Protein AF-A0A285U2U4-F1 (afdb_monomer_lite)

Radius of gyration: 25.29 Å; chains: 1; bounding box: 71×48×65 Å

Foldseek 3Di:
DCFLLLLLLLLVVVLVCVVVVVDPQQDKDFAAPVLDDDDWFDCNVPDHGDIDGNVVLLLRCQAGVHSSSSSRSCVVCDVVNSLVSLVVLVFPCSPDPNVNDHDFVSSQSSQVVLVVPLVPDPSSVVLQVSLQNHPPCLALCLLVVPWGWRKGWGDDQVFQKIKMKTFTDDVFTWIGIFIAGDDHPVVNSVVRSNVSNVCVVVVPPLFKKKFFQAWWFKAQDPPDPDGPDIDGGRDIFTFPADDDFWTWTDDPPGTIITGPVGIDIDSDDDPDDPPPDDDDDDDDDDDDDDDDDDDDDPDDDQPDDPDPRGGGDDIDGD

pLDDT: mean 80.05, std 23.13, range [22.52, 98.88]

InterPro domains:
  IPR000871 Beta-lactamase, class-A [PTHR35333] (2-206)
  IPR012338 Beta-lactamase/transpeptidase-like [G3DSA:3.40.710.10] (1-209)
  IPR012338 Beta-lactamase/transpeptidase-like [SSF56601] (2-199)
  IPR045155 Beta-lactamase class A, catalytic domain [PF13354] (2-200)

Secondary structure (DSSP, 8-state):
--GGGGHHHHHHHHHHHHHTTSS-TT-EEE--GGG---SS-SGGGSPTT-EEEHHHHHHHHHHS--HHHHHHHHHHH-HHHHHHHHHHHT-TT-SSSTTT---HHHHHHHHHHHHHHHTT-HHHHHHHHHHHS-S--TTHHHHSTTSEEEEEEEEEGGGTEEEEEEEEESSS-EEEEEEEESS-HHHHHHHHHHHHHHHHHHHT----EEEESS-EEEBSSTT-SS-SEEEPTT-EEEEEEE-SSEEEEEETTEEEEEEGGGEEEE-----------PPSS----------------S----S-EEETTEE----EE-

Structure (mmCIF, N/CA/C/O backbone):
data_AF-A0A285U2U4-F1
#
_entry.id   AF-A0A285U2U4-F1
#
loop_
_atom_site.group_PDB
_atom_site.id
_atom_site.type_symbol
_atom_site.label_atom_id
_atom_site.label_alt_id
_atom_site.label_comp_id
_atom_site.label_asym_id
_atom_site.label_entity_id
_atom_site.label_seq_id
_atom_site.pdbx_PDB_ins_code
_atom_site.Cartn_x
_atom_site.Cartn_y
_atom_site.Cartn_z
_atom_site.occupancy
_atom_site.B_iso_or_equiv
_atom_site.auth_seq_id
_atom_site.auth_comp_id
_atom_site.auth_asym_id
_atom_site.auth_atom_id
_atom_site.pdbx_PDB_model_num
ATOM 1 N N . MET A 1 1 ? 5.772 14.494 6.298 1.00 85.69 1 MET A N 1
ATOM 2 C CA . MET A 1 1 ? 4.749 13.918 7.197 1.00 85.69 1 MET A CA 1
ATOM 3 C C . MET A 1 1 ? 4.151 12.719 6.490 1.00 85.69 1 MET A C 1
ATOM 5 O O . MET A 1 1 ? 4.016 12.801 5.286 1.00 85.69 1 MET A O 1
ATOM 9 N N . ALA A 1 2 ? 3.798 11.639 7.178 1.00 88.88 2 ALA A N 1
ATOM 10 C CA . ALA A 1 2 ? 3.267 10.440 6.529 1.00 88.88 2 ALA A CA 1
ATOM 11 C C . ALA A 1 2 ? 1.850 10.626 5.968 1.00 88.88 2 ALA A C 1
ATOM 13 O O . ALA A 1 2 ? 1.477 9.990 4.988 1.00 88.88 2 ALA A O 1
ATOM 14 N N . ALA A 1 3 ? 1.054 11.524 6.559 1.00 93.69 3 ALA A N 1
ATOM 15 C CA . ALA A 1 3 ? -0.372 11.613 6.255 1.00 93.69 3 ALA A CA 1
ATOM 16 C C . ALA A 1 3 ? -1.035 10.222 6.390 1.00 93.69 3 ALA A C 1
ATOM 18 O O . ALA A 1 3 ? -0.663 9.445 7.266 1.00 93.69 3 ALA A O 1
ATOM 19 N N . SER A 1 4 ? -2.011 9.890 5.543 1.00 97.25 4 SER A N 1
ATOM 20 C CA . SER A 1 4 ? -2.717 8.601 5.622 1.00 97.25 4 SER A CA 1
ATOM 21 C C . SER A 1 4 ? -1.948 7.391 5.070 1.00 97.25 4 SER A C 1
ATOM 23 O O . SER A 1 4 ? -2.476 6.284 5.149 1.00 97.25 4 SER A O 1
ATOM 25 N N . THR A 1 5 ? -0.721 7.536 4.552 1.00 97.25 5 THR A N 1
ATOM 26 C CA . THR A 1 5 ? 0.060 6.355 4.124 1.00 97.25 5 THR A CA 1
ATOM 27 C C . THR A 1 5 ? 0.484 5.490 5.317 1.00 97.25 5 THR A C 1
ATOM 29 O O . THR A 1 5 ? 0.607 4.275 5.190 1.00 97.25 5 THR A O 1
ATOM 32 N N . ILE A 1 6 ? 0.588 6.089 6.510 1.00 96.19 6 ILE A N 1
ATOM 33 C CA . ILE A 1 6 ? 0.907 5.414 7.779 1.00 96.19 6 ILE A CA 1
ATOM 34 C C . ILE A 1 6 ? -0.136 4.356 8.174 1.00 96.19 6 ILE A C 1
ATOM 36 O O . ILE A 1 6 ? 0.141 3.466 8.969 1.00 96.19 6 ILE A O 1
ATOM 40 N N . LYS A 1 7 ? -1.337 4.400 7.588 1.00 98.25 7 LYS A N 1
ATOM 41 C CA . LYS A 1 7 ? -2.390 3.414 7.853 1.00 98.25 7 LYS A CA 1
ATOM 42 C C . LYS A 1 7 ? -2.009 2.014 7.391 1.00 98.25 7 LYS A C 1
ATOM 44 O O . LYS A 1 7 ? -2.433 1.055 8.028 1.00 98.25 7 LYS A O 1
ATOM 49 N N . LEU A 1 8 ? -1.186 1.893 6.342 1.00 98.12 8 LEU A N 1
ATOM 50 C CA . LEU A 1 8 ? -0.762 0.588 5.845 1.00 98.12 8 LEU A CA 1
ATOM 51 C C . LEU A 1 8 ? -0.041 -0.234 6.926 1.00 98.12 8 LEU A C 1
ATOM 53 O O . LEU A 1 8 ? -0.547 -1.301 7.267 1.00 98.12 8 LEU A O 1
ATOM 57 N N . PRO A 1 9 ? 1.087 0.217 7.508 1.00 97.19 9 PRO A N 1
ATOM 58 C CA . PRO A 1 9 ? 1.796 -0.598 8.489 1.00 97.19 9 PRO A CA 1
ATOM 59 C C . PRO A 1 9 ? 0.972 -0.874 9.756 1.00 97.19 9 PRO A C 1
ATOM 61 O O . PRO A 1 9 ? 1.208 -1.888 10.405 1.00 97.19 9 PRO A O 1
ATOM 64 N N . LEU A 1 10 ? -0.013 -0.032 10.111 1.00 98.56 10 LEU A N 1
ATOM 65 C CA . LEU A 1 10 ? -0.940 -0.367 11.200 1.00 98.56 10 LEU A CA 1
ATOM 66 C C . LEU A 1 10 ? -1.808 -1.573 10.825 1.00 98.56 10 LEU A C 1
ATOM 68 O O . LEU A 1 10 ? -1.918 -2.513 11.604 1.00 98.56 10 LEU A O 1
ATOM 72 N N . VAL A 1 11 ? -2.420 -1.549 9.642 1.00 98.62 11 VAL A N 1
ATOM 73 C CA . VAL A 1 11 ? -3.289 -2.635 9.177 1.00 98.62 11 VAL A CA 1
ATOM 74 C C . VAL A 1 11 ? -2.490 -3.925 8.956 1.00 98.62 11 VAL A C 1
ATOM 76 O O . VAL A 1 11 ? -2.961 -4.991 9.340 1.00 98.62 11 VAL A O 1
ATOM 79 N N . MET A 1 12 ? -1.258 -3.837 8.440 1.00 98.50 12 MET A N 1
ATOM 80 C CA . MET A 1 12 ? -0.347 -4.987 8.367 1.00 98.50 12 MET A CA 1
ATOM 81 C C . MET A 1 12 ? -0.094 -5.594 9.751 1.00 98.50 12 MET A C 1
ATOM 83 O O . MET A 1 12 ? -0.137 -6.811 9.904 1.00 98.50 12 MET A O 1
ATOM 87 N N . TYR A 1 13 ? 0.118 -4.755 10.772 1.00 98.62 13 TYR A N 1
ATOM 88 C CA . TYR A 1 13 ? 0.314 -5.239 12.135 1.00 98.62 13 TYR A CA 1
ATOM 89 C C . TYR A 1 13 ? -0.933 -5.937 12.690 1.00 98.62 13 TYR A C 1
ATOM 91 O O . TYR A 1 13 ? -0.820 -6.996 13.302 1.00 98.62 13 TYR A O 1
ATOM 99 N N . VAL A 1 14 ? -2.121 -5.371 12.457 1.00 98.81 14 VAL A N 1
ATOM 100 C CA . VAL A 1 14 ? -3.392 -5.988 12.867 1.00 98.81 14 VAL A CA 1
ATOM 101 C C . VAL A 1 14 ? -3.555 -7.364 12.218 1.00 98.81 14 VAL A C 1
ATOM 103 O O . VAL A 1 14 ? -3.861 -8.322 12.920 1.00 98.81 14 VAL A O 1
ATOM 106 N N . ILE A 1 15 ? -3.296 -7.484 10.913 1.00 98.25 15 ILE A N 1
ATOM 107 C CA . ILE A 1 15 ? -3.386 -8.762 10.191 1.00 98.25 15 ILE A CA 1
ATOM 108 C C . ILE A 1 15 ? -2.370 -9.778 10.711 1.00 98.25 15 ILE A C 1
ATOM 110 O O . ILE A 1 15 ? -2.728 -10.930 10.934 1.00 98.25 15 ILE A O 1
ATOM 114 N N . GLU A 1 16 ? -1.135 -9.360 10.992 1.00 98.00 16 GLU A N 1
ATOM 115 C CA . GLU A 1 16 ? -0.136 -10.256 11.577 1.00 98.00 16 GLU A CA 1
ATOM 116 C C . GLU A 1 16 ? -0.585 -10.787 12.951 1.00 98.00 16 GLU A C 1
ATOM 118 O O . GLU A 1 16 ? -0.380 -11.957 13.272 1.00 98.00 16 GLU A O 1
ATOM 123 N N . LEU A 1 17 ? -1.247 -9.959 13.767 1.00 98.44 17 LEU A N 1
ATOM 124 C CA . LEU A 1 17 ? -1.828 -10.410 15.033 1.00 98.44 17 LEU A CA 1
ATOM 125 C C . LEU A 1 17 ? -3.011 -11.370 14.833 1.00 98.44 17 LEU A C 1
ATOM 127 O O . LEU A 1 17 ? -3.159 -12.299 15.630 1.00 98.44 17 LEU A O 1
ATOM 131 N N . VAL A 1 18 ? -3.828 -11.172 13.795 1.00 98.50 18 VAL A N 1
ATOM 132 C CA . VAL A 1 18 ? -4.918 -12.092 13.425 1.00 98.50 18 VAL A CA 1
ATOM 133 C C . VAL A 1 18 ? -4.359 -13.450 13.003 1.00 98.50 18 VAL A C 1
ATOM 135 O O . VAL A 1 18 ? -4.768 -14.474 13.547 1.00 98.50 18 VAL A O 1
ATOM 138 N N . ASP A 1 19 ? -3.366 -13.477 12.114 1.00 94.88 19 ASP A N 1
ATOM 139 C CA . ASP A 1 19 ? -2.734 -14.720 11.653 1.00 94.88 19 ASP A CA 1
ATOM 140 C C . ASP A 1 19 ? -2.036 -15.469 12.797 1.00 94.88 19 ASP A C 1
ATOM 142 O O . ASP A 1 19 ? -2.044 -16.699 12.858 1.00 94.88 19 ASP A O 1
ATOM 146 N N . GLN A 1 20 ? -1.488 -14.730 13.767 1.00 97.44 20 GLN A N 1
ATOM 147 C CA . GLN A 1 20 ? -0.928 -15.278 15.006 1.00 97.44 20 GLN A CA 1
ATOM 148 C C . GLN A 1 20 ? -1.994 -15.715 16.026 1.00 97.44 20 GLN A C 1
ATOM 150 O O . GLN A 1 20 ? -1.632 -16.134 17.128 1.00 97.44 20 GLN A O 1
ATOM 155 N N . LYS A 1 21 ? -3.290 -15.605 15.701 1.00 97.69 21 LYS A N 1
ATOM 156 C CA . LYS A 1 21 ? -4.430 -15.892 16.590 1.00 97.69 21 LYS A CA 1
ATOM 157 C C . LYS A 1 21 ? -4.425 -15.071 17.887 1.00 97.69 21 LYS A C 1
ATOM 159 O O . LYS A 1 21 ? -4.982 -15.489 18.899 1.00 97.69 21 LYS A O 1
ATOM 164 N N . LYS A 1 22 ? -3.778 -13.901 17.874 1.00 97.81 22 LYS A N 1
ATOM 165 C CA . LYS A 1 22 ? -3.754 -12.935 18.988 1.00 97.81 22 LYS A CA 1
ATOM 166 C C . LYS A 1 22 ? -4.902 -11.932 18.914 1.00 97.81 22 LYS A C 1
ATOM 168 O O . LYS A 1 22 ? -5.183 -11.271 19.910 1.00 97.81 22 LYS A O 1
ATOM 173 N N . LEU A 1 23 ? -5.534 -11.808 17.749 1.00 97.88 23 LEU A N 1
ATOM 174 C CA . LEU A 1 23 ? -6.764 -11.058 17.522 1.00 97.88 23 LEU A CA 1
ATOM 175 C C . LEU A 1 23 ? -7.738 -11.921 16.723 1.00 97.88 23 LEU A C 1
ATOM 177 O O . LEU A 1 23 ? -7.317 -12.683 15.857 1.00 97.88 23 LEU A O 1
ATOM 181 N N . ASP A 1 24 ? -9.030 -11.770 16.997 1.00 98.38 24 ASP A N 1
ATOM 182 C CA . ASP A 1 24 ? -10.084 -12.301 16.135 1.00 98.38 24 ASP A CA 1
ATOM 183 C C . ASP A 1 24 ? -10.504 -11.202 15.155 1.00 98.38 24 ASP A C 1
ATOM 185 O O . ASP A 1 24 ? -10.871 -10.101 15.562 1.00 98.38 24 ASP A O 1
ATOM 189 N N . ILE A 1 25 ? -10.446 -11.488 13.856 1.00 98.38 25 ILE A N 1
ATOM 190 C CA . ILE A 1 25 ? -10.810 -10.529 12.809 1.00 98.38 25 ILE A CA 1
ATOM 191 C C . ILE A 1 25 ? -12.295 -10.121 12.871 1.00 98.38 25 ILE A C 1
ATOM 193 O O . ILE A 1 25 ? -12.659 -9.028 12.430 1.00 98.38 25 ILE A O 1
ATOM 197 N N . ASN A 1 26 ? -13.135 -10.967 13.476 1.00 98.50 26 ASN A N 1
ATOM 198 C CA . ASN A 1 26 ? -14.558 -10.720 13.694 1.00 98.50 26 ASN A CA 1
ATOM 199 C C . ASN A 1 26 ? -14.847 -10.037 15.039 1.00 98.50 26 ASN A C 1
ATOM 201 O O . ASN A 1 26 ? -16.002 -9.711 15.318 1.00 98.50 26 ASN A O 1
ATOM 205 N N . GLU A 1 27 ? -13.828 -9.793 15.874 1.00 98.25 27 GLU A N 1
ATOM 206 C CA . GLU A 1 27 ? -13.998 -9.046 17.119 1.00 98.25 27 GLU A CA 1
ATOM 207 C C . GLU A 1 27 ? -14.575 -7.657 16.816 1.00 98.25 27 GLU A C 1
ATOM 209 O O . GLU A 1 27 ? -14.083 -6.936 15.945 1.00 98.25 27 GLU A O 1
ATOM 214 N N . THR A 1 28 ? -15.618 -7.263 17.546 1.00 98.56 28 THR A N 1
ATOM 215 C CA . THR A 1 28 ? -16.268 -5.963 17.366 1.00 98.56 28 THR A CA 1
ATOM 216 C C . THR A 1 28 ? -15.699 -4.901 18.298 1.00 98.56 28 THR A C 1
ATOM 218 O O . THR A 1 28 ? -15.647 -5.100 19.511 1.00 98.56 28 THR A O 1
ATOM 221 N N . LEU A 1 29 ? -15.383 -3.727 17.753 1.00 98.69 29 LEU A N 1
ATOM 222 C CA . LEU A 1 29 ? -15.008 -2.528 18.498 1.00 98.69 29 LEU A CA 1
ATOM 223 C C . LEU A 1 29 ? -16.104 -1.464 18.375 1.00 98.69 29 LEU A C 1
ATOM 225 O O . LEU A 1 29 ? -16.636 -1.217 17.293 1.00 98.69 29 LEU A O 1
ATOM 229 N N . THR A 1 30 ? -16.409 -0.785 19.479 1.00 98.69 30 THR A N 1
ATOM 230 C CA . THR A 1 30 ? -17.438 0.262 19.517 1.00 98.69 30 THR A CA 1
ATOM 231 C C . THR A 1 30 ? -16.844 1.647 19.283 1.00 98.69 30 THR A C 1
ATOM 233 O O . THR A 1 30 ? -15.903 2.068 19.963 1.00 98.69 30 THR A O 1
ATOM 236 N N . TYR A 1 31 ? -17.428 2.396 18.349 1.00 98.56 31 TYR A N 1
ATOM 237 C CA . TYR A 1 31 ? -17.080 3.788 18.100 1.00 98.56 31 TYR A CA 1
ATOM 238 C C . TYR A 1 31 ? -17.527 4.682 19.270 1.00 98.56 31 TYR A C 1
ATOM 240 O O . TYR A 1 31 ? -18.716 4.862 19.520 1.00 98.56 31 TYR A O 1
ATOM 248 N N . ASN A 1 32 ? -16.565 5.272 19.983 1.00 98.44 32 ASN A N 1
ATOM 249 C CA . ASN A 1 32 ? -16.780 6.171 21.115 1.00 98.44 32 ASN A CA 1
ATOM 250 C C . ASN A 1 32 ? -16.392 7.613 20.761 1.00 98.44 32 ASN A C 1
ATOM 252 O O . ASN A 1 32 ? -15.541 7.834 19.902 1.00 98.44 32 ASN A O 1
ATOM 256 N N . LYS A 1 33 ? -16.918 8.601 21.504 1.00 97.69 33 LYS A N 1
ATOM 257 C CA . LYS A 1 33 ? -16.598 10.034 21.302 1.00 97.69 33 LYS A CA 1
ATOM 258 C C . LYS A 1 33 ? -15.090 10.322 21.257 1.00 97.69 33 LYS A C 1
ATOM 260 O O . LYS A 1 33 ? -14.659 11.157 20.474 1.00 97.69 33 LYS A O 1
ATOM 265 N N . ARG A 1 34 ? -14.290 9.612 22.065 1.00 97.81 34 ARG A N 1
ATOM 266 C CA . ARG A 1 34 ? -12.824 9.768 22.119 1.00 97.81 34 ARG A CA 1
ATOM 267 C C . ARG A 1 34 ? -12.104 9.373 20.822 1.00 97.81 34 ARG A C 1
ATOM 269 O O . ARG A 1 34 ? -10.999 9.841 20.600 1.00 97.81 34 ARG A O 1
ATOM 276 N N . HIS A 1 35 ? -12.713 8.524 19.988 1.00 98.31 35 HIS A N 1
ATOM 277 C CA . HIS A 1 35 ? -12.128 8.097 18.713 1.00 98.31 35 HIS A CA 1
ATOM 278 C C . HIS A 1 35 ? -12.384 9.105 17.586 1.00 98.31 35 HIS A C 1
ATOM 280 O O . HIS A 1 35 ? -11.888 8.910 16.479 1.00 98.31 35 HIS A O 1
ATOM 286 N N . TYR A 1 36 ? -13.206 10.137 17.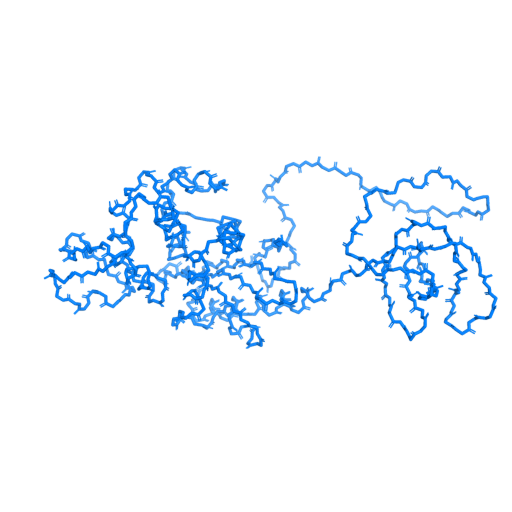815 1.00 98.06 36 TYR A N 1
ATOM 287 C CA . TYR A 1 36 ? -13.571 11.068 16.756 1.00 98.06 36 TYR A CA 1
ATOM 288 C C . TYR A 1 36 ? -12.345 11.825 16.246 1.00 98.06 36 TYR A C 1
ATOM 290 O O . TYR A 1 36 ? -11.680 12.551 16.985 1.00 98.06 36 TYR A O 1
ATOM 298 N N . VAL A 1 37 ? -12.103 11.699 14.944 1.00 96.19 37 VAL A N 1
ATOM 299 C CA . VAL A 1 37 ? -11.101 12.459 14.206 1.00 96.19 37 VAL A CA 1
ATOM 300 C C . VAL A 1 37 ? -11.747 12.964 12.922 1.00 96.19 37 VAL A C 1
ATOM 302 O O . VAL A 1 37 ? -12.379 12.202 12.190 1.00 96.19 37 VAL A O 1
ATOM 305 N N . GLY A 1 38 ? -11.596 14.263 12.652 1.00 94.31 38 GLY A N 1
ATOM 306 C CA . GLY A 1 38 ? -12.078 14.886 11.418 1.00 94.31 38 GLY A CA 1
ATOM 307 C C . GLY A 1 38 ? -11.300 14.438 10.172 1.00 94.31 38 GLY A C 1
ATOM 308 O O . GLY A 1 38 ? -10.433 13.569 10.224 1.00 94.31 38 GLY A O 1
ATOM 309 N N . GLY A 1 39 ? -11.569 15.062 9.025 1.00 94.06 39 GLY A N 1
ATOM 310 C CA . GLY A 1 39 ? -10.922 14.702 7.756 1.00 94.06 39 GLY A CA 1
ATOM 311 C C . GLY A 1 39 ? -11.625 13.546 7.038 1.00 94.06 39 GLY A C 1
ATOM 312 O O . GLY A 1 39 ? -12.855 13.521 6.986 1.00 94.06 39 GLY A O 1
ATOM 313 N N . SER A 1 40 ? -10.867 12.633 6.425 1.00 95.81 40 SER A N 1
ATOM 314 C CA . SER A 1 40 ? -11.397 11.513 5.633 1.00 95.81 40 SER A CA 1
ATOM 315 C C . SER A 1 40 ? -12.023 10.414 6.498 1.00 95.81 40 SER A C 1
ATOM 317 O O . SER A 1 40 ? -11.571 10.143 7.612 1.00 95.81 40 SER A O 1
ATOM 319 N N . GLY A 1 41 ? -13.052 9.762 5.957 1.00 96.81 41 GLY A N 1
ATOM 320 C CA . GLY A 1 41 ? -13.766 8.669 6.610 1.00 96.81 41 GLY A CA 1
ATOM 321 C C . GLY A 1 41 ? -15.279 8.792 6.516 1.00 96.81 41 GLY A C 1
ATOM 322 O O . GLY A 1 41 ? -15.819 9.882 6.323 1.00 96.81 41 GLY A O 1
ATOM 323 N N . VAL A 1 42 ? -15.938 7.651 6.665 1.00 98.06 42 VAL A N 1
ATOM 324 C CA . VAL A 1 42 ? -17.393 7.484 6.647 1.00 98.06 42 VAL A CA 1
ATOM 325 C C . VAL A 1 42 ? -17.952 7.321 8.063 1.00 98.06 42 VAL A C 1
ATOM 327 O O . VAL A 1 42 ? -19.034 7.828 8.335 1.00 98.06 42 VAL A O 1
ATOM 330 N N . ILE A 1 43 ? -17.183 6.747 9.003 1.00 98.56 43 ILE A N 1
ATOM 331 C CA . ILE A 1 43 ? -17.619 6.498 10.393 1.00 98.56 43 ILE A CA 1
ATOM 332 C C . ILE A 1 43 ? -17.936 7.803 11.133 1.00 98.56 43 ILE A C 1
ATOM 334 O O . ILE A 1 43 ? -18.778 7.831 12.023 1.00 98.56 43 ILE A O 1
ATOM 338 N N . LYS A 1 44 ? -17.305 8.922 10.762 1.00 97.81 44 LYS A N 1
ATOM 339 C CA . LYS A 1 44 ? -17.561 10.230 11.394 1.00 97.81 44 LYS A CA 1
ATOM 340 C C . LYS A 1 44 ? -19.014 10.706 11.252 1.00 97.81 44 LYS A C 1
ATOM 342 O O . LYS A 1 44 ? -19.433 11.564 12.022 1.00 97.81 44 LYS A O 1
ATOM 347 N N . ASN A 1 45 ? -19.742 10.169 10.270 1.00 97.31 45 ASN A N 1
ATOM 348 C CA . ASN A 1 45 ? -21.151 10.470 10.017 1.00 97.31 45 ASN A CA 1
ATOM 349 C C . ASN A 1 45 ? -22.093 9.502 10.753 1.00 97.31 45 ASN A C 1
ATOM 351 O O . ASN A 1 45 ? -23.305 9.690 10.734 1.00 97.31 45 ASN A O 1
ATOM 355 N N . GLU A 1 46 ? -21.542 8.470 11.390 1.00 97.75 46 GLU A N 1
ATOM 356 C CA . GLU A 1 46 ? -22.288 7.420 12.069 1.00 97.75 46 GLU A CA 1
ATOM 357 C C . GLU A 1 46 ? -22.506 7.766 13.542 1.00 97.75 46 GLU A C 1
ATOM 359 O O . GLU A 1 46 ? -21.777 8.554 14.158 1.00 97.75 46 GLU A O 1
ATOM 364 N N . LYS A 1 47 ? -23.529 7.154 14.141 1.00 97.88 47 LYS A N 1
ATOM 365 C CA . LYS A 1 47 ? -23.852 7.382 15.548 1.00 97.88 47 LYS A CA 1
ATOM 366 C C . LYS A 1 47 ? -22.734 6.840 16.447 1.00 97.88 47 LYS A C 1
ATOM 368 O O . LYS A 1 47 ? -22.276 5.709 16.308 1.00 97.88 47 LYS A O 1
ATOM 373 N N . VAL A 1 48 ? -22.332 7.630 17.440 1.00 98.00 48 VAL A N 1
ATOM 374 C CA . VAL A 1 48 ? -21.495 7.126 18.538 1.00 98.00 48 VAL A CA 1
ATOM 375 C C . VAL A 1 48 ? -22.219 5.968 19.232 1.00 98.00 48 VAL A C 1
ATOM 377 O O . VAL A 1 48 ? -23.396 6.085 19.574 1.00 98.00 48 VAL A O 1
ATOM 380 N N . GLY A 1 49 ? -21.506 4.871 19.461 1.00 98.19 49 GLY A N 1
ATOM 381 C CA . GLY A 1 49 ? -22.047 3.612 19.966 1.00 98.19 49 GLY A CA 1
ATOM 382 C C . GLY A 1 49 ? -22.229 2.542 18.886 1.00 98.19 49 GLY A C 1
ATOM 383 O O . GLY A 1 49 ? -22.447 1.389 19.241 1.00 98.19 49 GLY A O 1
ATOM 384 N N . THR A 1 50 ? -22.102 2.877 17.595 1.00 98.56 50 THR A N 1
ATOM 385 C CA . THR A 1 50 ? -22.069 1.870 16.523 1.00 98.56 50 THR A CA 1
ATOM 386 C C . THR A 1 50 ? -20.831 0.979 16.664 1.00 98.56 50 THR A C 1
ATOM 388 O O . THR A 1 50 ? -19.729 1.467 16.934 1.00 98.56 50 THR A O 1
ATOM 391 N N . SER A 1 51 ? -21.015 -0.327 16.482 1.00 98.56 51 SER A N 1
ATOM 392 C CA . SER A 1 51 ? -19.951 -1.331 16.554 1.00 98.56 51 SER A CA 1
ATOM 393 C C . SER A 1 51 ? -19.545 -1.810 15.165 1.00 98.56 51 SER A C 1
ATOM 395 O O . SER A 1 51 ? -20.395 -1.993 14.298 1.00 98.56 51 SER A O 1
ATOM 397 N N . TYR A 1 52 ? -18.249 -2.052 14.987 1.00 98.75 52 TYR A N 1
ATOM 398 C CA . TYR A 1 52 ? -17.654 -2.540 13.745 1.00 98.75 52 TYR A CA 1
ATOM 399 C C . TYR A 1 52 ? -16.699 -3.688 14.051 1.00 98.75 52 TYR A C 1
ATOM 401 O O . TYR A 1 52 ? -15.950 -3.618 15.024 1.00 98.75 52 TYR A O 1
ATOM 409 N N . THR A 1 53 ? -16.695 -4.730 13.225 1.00 98.88 53 THR A N 1
ATOM 410 C CA . THR A 1 53 ? -15.664 -5.780 13.282 1.00 98.88 53 THR A CA 1
ATOM 411 C C . THR A 1 53 ? -14.286 -5.212 12.937 1.00 98.88 53 THR A C 1
ATOM 413 O O . THR A 1 53 ? -14.204 -4.241 12.178 1.00 98.88 53 THR A O 1
ATOM 416 N N . ILE A 1 54 ? -13.207 -5.845 13.402 1.00 98.81 54 ILE A N 1
ATOM 417 C CA . ILE A 1 54 ? -11.840 -5.508 12.974 1.00 98.81 54 ILE A CA 1
ATOM 418 C C . ILE A 1 54 ? -11.710 -5.551 11.443 1.00 98.81 54 ILE A C 1
ATOM 420 O O . ILE A 1 54 ? -11.113 -4.637 10.875 1.00 98.81 54 ILE A O 1
ATOM 424 N N . GLU A 1 55 ? -12.315 -6.537 10.773 1.00 98.69 55 GLU A N 1
ATOM 425 C CA . GLU A 1 55 ? -12.346 -6.616 9.306 1.00 98.69 55 GLU A CA 1
ATOM 426 C C . GLU A 1 55 ? -12.904 -5.342 8.650 1.00 98.69 55 GLU A C 1
ATOM 428 O O . GLU A 1 55 ? -12.243 -4.715 7.821 1.00 98.69 55 GLU A O 1
ATOM 433 N N . ASP A 1 56 ? -14.099 -4.917 9.063 1.00 98.75 56 ASP A N 1
ATOM 434 C CA . ASP A 1 56 ? -14.734 -3.704 8.539 1.00 98.75 56 ASP A CA 1
ATOM 435 C C . ASP A 1 56 ? -13.904 -2.436 8.817 1.00 98.75 56 ASP A C 1
ATOM 437 O O . ASP A 1 56 ? -13.772 -1.562 7.956 1.00 98.75 56 ASP A O 1
ATOM 441 N N . LEU A 1 57 ? -13.265 -2.345 9.987 1.00 98.88 57 LEU A N 1
ATOM 442 C CA . LEU A 1 57 ? -12.374 -1.227 10.306 1.00 98.88 57 LEU A CA 1
ATOM 443 C C . LEU A 1 57 ? -11.125 -1.217 9.416 1.00 98.88 57 LEU A C 1
ATOM 445 O O . LEU A 1 57 ? -10.703 -0.147 8.972 1.00 98.88 57 LEU A O 1
ATOM 449 N N . ILE A 1 58 ? -10.546 -2.383 9.115 1.00 98.81 58 ILE A N 1
ATOM 450 C CA . ILE A 1 58 ? -9.446 -2.513 8.151 1.00 98.81 58 ILE A CA 1
ATOM 451 C C . ILE A 1 58 ? -9.901 -2.008 6.780 1.00 98.81 58 ILE A C 1
ATOM 453 O O . ILE A 1 58 ? -9.251 -1.128 6.205 1.00 98.81 58 ILE A O 1
ATOM 457 N N . GLN A 1 59 ? -11.045 -2.498 6.293 1.00 98.75 59 GLN A N 1
ATOM 458 C CA . GLN A 1 59 ? -11.585 -2.110 4.995 1.00 98.75 59 GLN A CA 1
ATOM 459 C C . GLN A 1 59 ? -11.813 -0.597 4.924 1.00 98.75 59 GLN A C 1
ATOM 461 O O . GLN A 1 59 ? -11.323 0.057 4.005 1.00 98.75 59 GLN A O 1
ATOM 466 N N . LYS A 1 60 ? -12.474 0.001 5.922 1.00 98.81 60 LYS A N 1
ATOM 467 C CA . LYS A 1 60 ? -12.735 1.448 5.947 1.00 98.81 60 LYS A CA 1
ATOM 468 C C . LYS A 1 60 ? -11.456 2.282 6.073 1.00 98.81 60 LYS A C 1
ATOM 470 O O . LYS A 1 60 ? -11.341 3.331 5.430 1.00 98.81 60 LYS A O 1
ATOM 475 N N . SER A 1 61 ? -10.479 1.821 6.856 1.00 98.69 61 SER A N 1
ATOM 476 C CA . SER A 1 61 ? -9.170 2.475 7.015 1.00 98.69 61 SER A CA 1
ATOM 477 C C . SER A 1 61 ? -8.396 2.547 5.693 1.00 98.69 61 SER A C 1
ATOM 479 O O . SER A 1 61 ? -7.741 3.556 5.414 1.00 98.69 61 SER A O 1
ATOM 481 N N . ILE A 1 62 ? -8.503 1.514 4.853 1.00 98.62 62 ILE A N 1
ATOM 482 C CA . ILE A 1 62 ? -7.830 1.451 3.552 1.00 98.62 62 ILE A CA 1
ATOM 483 C C . ILE A 1 62 ? -8.652 2.138 2.456 1.00 98.62 62 ILE A C 1
ATOM 485 O O . ILE A 1 62 ? -8.164 3.104 1.866 1.00 98.62 62 ILE A O 1
ATOM 489 N N . VAL A 1 63 ? -9.898 1.707 2.237 1.00 98.69 63 VAL A N 1
ATOM 490 C CA . VAL A 1 63 ? -10.734 2.114 1.094 1.00 98.69 63 VAL A CA 1
ATOM 491 C C . VAL A 1 63 ? -11.150 3.581 1.166 1.00 98.69 63 VAL A C 1
ATOM 493 O O . VAL A 1 63 ? -11.012 4.318 0.192 1.00 98.69 63 VAL A O 1
ATOM 496 N N . TYR A 1 64 ? -11.624 4.023 2.334 1.00 98.44 64 TYR A N 1
ATOM 497 C CA . TYR A 1 64 ? -12.113 5.392 2.551 1.00 98.44 64 TYR A CA 1
ATOM 498 C C . TYR A 1 64 ? -11.098 6.277 3.267 1.00 98.44 64 TYR A C 1
ATOM 500 O O . TYR A 1 64 ? -11.390 7.427 3.604 1.00 98.44 64 TYR A O 1
ATOM 508 N N . SER A 1 65 ? -9.899 5.748 3.535 1.00 97.94 65 SER A N 1
ATOM 509 C CA . SER A 1 65 ? -8.908 6.416 4.368 1.00 97.94 65 SER A CA 1
ATOM 510 C C . SER A 1 65 ? -9.517 6.893 5.694 1.00 97.94 65 SER A C 1
ATOM 512 O O . SER A 1 65 ? -9.227 8.005 6.139 1.00 97.94 65 SER A O 1
ATOM 514 N N . ASP A 1 66 ? -10.369 6.085 6.329 1.00 98.69 66 ASP A N 1
ATOM 515 C CA . ASP A 1 66 ? -11.143 6.499 7.502 1.00 98.69 66 ASP A CA 1
ATOM 516 C C . ASP A 1 66 ? -10.248 6.741 8.726 1.00 98.69 66 ASP A C 1
ATOM 518 O O . ASP A 1 66 ? -9.433 5.895 9.105 1.00 98.69 66 ASP A O 1
ATOM 522 N N . ASN A 1 67 ? -10.302 7.950 9.290 1.00 98.44 67 ASN A N 1
ATOM 523 C CA . ASN A 1 67 ? -9.465 8.336 10.428 1.00 98.44 67 ASN A CA 1
ATOM 524 C C . ASN A 1 67 ? -9.949 7.742 11.754 1.00 98.44 67 ASN A C 1
ATOM 526 O O . ASN A 1 67 ? -9.119 7.417 12.598 1.00 98.44 67 ASN A O 1
ATOM 530 N N . ILE A 1 68 ? -11.255 7.542 11.920 1.00 98.75 68 ILE A N 1
ATOM 531 C CA . ILE A 1 68 ? -11.818 6.932 13.126 1.00 98.75 68 ILE A CA 1
ATOM 532 C C . ILE A 1 68 ? -11.503 5.438 13.137 1.00 98.75 68 ILE A C 1
ATOM 534 O O . ILE A 1 68 ? -11.084 4.916 14.168 1.00 98.75 68 ILE A O 1
ATOM 538 N N . ALA A 1 69 ? -11.595 4.766 11.984 1.00 98.88 69 ALA A N 1
ATOM 539 C CA . ALA A 1 69 ? -11.189 3.367 11.870 1.00 98.88 69 ALA A CA 1
ATOM 540 C C . ALA A 1 69 ? -9.708 3.168 12.234 1.00 98.88 69 ALA A C 1
ATOM 542 O O . ALA A 1 69 ? -9.364 2.264 12.996 1.00 98.88 69 ALA A O 1
ATOM 543 N N . PHE A 1 70 ? -8.837 4.059 11.747 1.00 98.56 70 PHE A N 1
ATOM 544 C CA . PHE A 1 70 ? -7.419 4.065 12.106 1.00 98.56 70 PHE A CA 1
ATOM 545 C C . PHE A 1 70 ? -7.199 4.247 13.615 1.00 98.56 70 PHE A C 1
ATOM 547 O O . PHE A 1 70 ? -6.436 3.487 14.207 1.00 98.56 70 PHE A O 1
ATOM 554 N N . GLU A 1 71 ? -7.871 5.212 14.252 1.00 98.56 71 GLU A N 1
ATOM 555 C CA . GLU A 1 71 ? -7.732 5.431 15.696 1.00 98.56 71 GLU A CA 1
ATOM 556 C C . GLU A 1 71 ? -8.251 4.252 16.524 1.00 98.56 71 GLU A C 1
ATOM 558 O O . GLU A 1 71 ? -7.580 3.846 17.470 1.00 98.56 71 GLU A O 1
ATOM 563 N N . MET A 1 72 ? -9.377 3.645 16.140 1.00 98.81 72 MET A N 1
ATOM 564 C CA . MET A 1 72 ? -9.928 2.464 16.815 1.00 98.81 72 MET A CA 1
ATOM 565 C C . MET A 1 72 ? -8.979 1.263 16.741 1.00 98.81 72 MET A C 1
ATOM 567 O O . MET A 1 72 ? -8.702 0.629 17.759 1.00 98.81 72 MET A O 1
ATOM 571 N N . LEU A 1 73 ? -8.427 0.976 15.556 1.00 98.88 73 LEU A N 1
ATOM 572 C CA . LEU A 1 73 ? -7.446 -0.099 15.378 1.00 98.88 73 LEU A CA 1
ATOM 573 C C . LEU A 1 73 ? -6.152 0.183 16.153 1.00 98.88 73 LEU A C 1
ATOM 575 O O . LEU A 1 73 ? -5.607 -0.713 16.796 1.00 98.88 73 LEU A O 1
ATOM 579 N N . LYS A 1 74 ? -5.671 1.431 16.131 1.00 98.38 74 LYS A N 1
ATOM 580 C CA . LYS A 1 74 ? -4.458 1.847 16.846 1.00 98.38 74 LYS A CA 1
ATOM 581 C C . LYS A 1 74 ? -4.629 1.746 18.361 1.00 98.38 74 LYS A C 1
ATOM 583 O O . LYS A 1 74 ? -3.704 1.300 19.039 1.00 98.38 74 LYS A O 1
ATOM 588 N N . GLU A 1 75 ? -5.787 2.145 18.890 1.00 98.25 75 GLU A N 1
ATOM 589 C CA . GLU A 1 75 ? -6.131 1.969 20.305 1.00 98.25 75 GLU A CA 1
ATOM 590 C C . GLU A 1 75 ? -6.122 0.479 20.670 1.00 98.25 75 GLU A C 1
ATOM 592 O O . GLU A 1 75 ? -5.458 0.097 21.632 1.00 98.25 75 GLU A O 1
ATOM 597 N N . LYS A 1 76 ? -6.763 -0.369 19.851 1.00 98.56 76 LYS A N 1
ATOM 598 C CA . LYS A 1 76 ? -6.853 -1.817 20.079 1.00 98.56 76 LYS A CA 1
ATOM 599 C C . LYS A 1 76 ? -5.491 -2.511 20.153 1.00 98.56 76 LYS A C 1
ATOM 601 O O . LYS A 1 76 ? -5.283 -3.330 21.044 1.00 98.56 76 LYS A O 1
ATOM 606 N N . VAL A 1 77 ? -4.567 -2.215 19.236 1.00 98.12 77 VAL A N 1
ATOM 607 C CA . VAL A 1 77 ? -3.245 -2.881 19.211 1.00 98.12 77 VAL A CA 1
ATOM 608 C C . VAL A 1 77 ? -2.199 -2.199 20.093 1.00 98.12 77 VAL A C 1
ATOM 610 O O . VAL A 1 77 ? -1.147 -2.775 20.373 1.00 98.12 77 VAL A O 1
ATOM 613 N N . GLY A 1 78 ? -2.481 -0.978 20.548 1.00 97.81 78 GLY A N 1
ATOM 614 C CA . GLY A 1 78 ? -1.578 -0.160 21.342 1.00 97.81 78 GLY A CA 1
ATOM 615 C C . GLY A 1 78 ? -0.530 0.563 20.492 1.00 97.81 78 GLY A C 1
ATOM 616 O O . GLY A 1 78 ? 0.234 -0.034 19.730 1.00 97.81 78 GLY A O 1
ATOM 617 N N . GLN A 1 79 ? -0.428 1.878 20.686 1.00 95.44 79 GLN A N 1
ATOM 618 C CA . GLN A 1 79 ? 0.473 2.738 19.917 1.00 95.44 79 GLN A CA 1
ATOM 619 C C . GLN A 1 79 ? 1.943 2.296 19.985 1.00 95.44 79 GLN A C 1
ATOM 621 O O . GLN A 1 79 ? 2.616 2.252 18.959 1.00 95.44 79 GLN A O 1
ATOM 626 N N . ASN A 1 80 ? 2.454 1.958 21.172 1.00 94.88 80 ASN A N 1
ATOM 627 C CA . ASN A 1 80 ? 3.858 1.563 21.330 1.00 94.88 80 ASN A CA 1
ATOM 628 C C . ASN A 1 80 ? 4.170 0.258 20.588 1.00 94.88 80 ASN A C 1
ATOM 630 O O . ASN A 1 80 ? 5.233 0.137 19.982 1.00 94.88 80 ASN A O 1
ATOM 634 N N . ASN A 1 81 ? 3.231 -0.688 20.573 1.00 96.25 81 ASN A N 1
ATOM 635 C CA . ASN A 1 81 ? 3.383 -1.940 19.838 1.00 96.25 81 ASN A CA 1
ATOM 636 C C . ASN A 1 81 ? 3.420 -1.695 18.330 1.00 96.25 81 ASN A C 1
ATOM 638 O O . ASN A 1 81 ? 4.272 -2.246 17.640 1.00 96.25 81 ASN A O 1
ATOM 642 N N . TYR A 1 82 ? 2.558 -0.807 17.837 1.00 95.94 82 TYR A N 1
ATOM 643 C CA . TYR A 1 82 ? 2.568 -0.387 16.442 1.00 95.94 82 TYR A CA 1
ATOM 644 C C . TYR A 1 82 ? 3.871 0.342 16.052 1.00 95.94 82 TYR A C 1
ATOM 646 O O . TYR A 1 82 ? 4.463 0.077 15.006 1.00 95.94 82 TYR A O 1
ATOM 654 N N . VAL A 1 83 ? 4.396 1.214 16.912 1.00 94.12 83 VAL A N 1
ATOM 655 C CA . VAL A 1 83 ? 5.698 1.855 16.672 1.00 94.12 83 VAL A CA 1
ATOM 656 C C . VAL A 1 83 ? 6.834 0.824 16.639 1.00 94.12 83 VAL A C 1
ATOM 658 O O . VAL A 1 83 ? 7.672 0.844 15.734 1.00 94.12 83 VAL A O 1
ATOM 661 N N . ASN A 1 84 ? 6.834 -0.124 17.577 1.00 92.12 84 ASN A N 1
ATOM 662 C CA . ASN A 1 84 ? 7.798 -1.225 17.611 1.00 92.12 84 ASN A CA 1
ATOM 663 C C . ASN A 1 84 ? 7.668 -2.153 16.396 1.00 92.12 84 ASN A C 1
ATOM 665 O O . ASN A 1 84 ? 8.672 -2.679 15.920 1.00 92.12 84 ASN A O 1
ATOM 669 N N . TYR A 1 85 ? 6.455 -2.331 15.871 1.00 93.69 85 TYR A N 1
ATOM 670 C CA . TYR A 1 85 ? 6.200 -3.054 14.631 1.00 93.69 85 TYR A CA 1
ATOM 671 C C . TYR A 1 85 ? 6.924 -2.406 13.449 1.00 93.69 85 TYR A C 1
ATOM 673 O O . TYR A 1 85 ? 7.734 -3.061 12.797 1.00 93.69 85 TYR A O 1
ATOM 681 N N . MET A 1 86 ? 6.728 -1.102 13.233 1.00 91.69 86 MET A N 1
ATOM 682 C CA . MET A 1 86 ? 7.424 -0.372 12.165 1.00 91.69 86 MET A CA 1
ATOM 683 C C . MET A 1 86 ? 8.948 -0.441 12.320 1.00 91.69 86 MET A C 1
ATOM 685 O O . MET A 1 86 ? 9.663 -0.650 11.341 1.00 91.69 86 MET A O 1
ATOM 689 N N . LYS A 1 87 ? 9.452 -0.342 13.558 1.00 89.25 87 LYS A N 1
ATOM 690 C CA . LYS A 1 87 ? 10.881 -0.517 13.855 1.00 89.25 87 LYS A CA 1
ATOM 691 C C . LYS A 1 87 ? 11.382 -1.915 13.480 1.00 89.25 87 LYS A C 1
ATOM 693 O O . LYS A 1 87 ? 12.451 -2.030 12.891 1.00 89.25 87 LYS A O 1
ATOM 698 N N . ARG A 1 88 ? 10.616 -2.970 13.790 1.00 88.12 88 ARG A N 1
ATOM 699 C CA . ARG A 1 88 ? 10.956 -4.364 13.453 1.00 88.12 88 ARG A CA 1
ATOM 700 C C . ARG A 1 88 ? 11.027 -4.593 11.944 1.00 88.12 88 ARG A C 1
ATOM 702 O O . ARG A 1 88 ? 11.885 -5.346 11.503 1.00 88.12 88 ARG A O 1
ATOM 709 N N . LEU A 1 89 ? 10.177 -3.921 11.166 1.00 83.12 89 LEU A N 1
ATOM 710 C CA . LEU A 1 89 ? 10.251 -3.969 9.703 1.00 83.12 89 LEU A CA 1
ATOM 711 C C . LEU A 1 89 ? 11.518 -3.298 9.144 1.00 83.12 89 LEU A C 1
ATOM 713 O O . LEU A 1 89 ? 11.877 -3.557 7.999 1.00 83.12 89 LEU A O 1
ATOM 717 N N . GLY A 1 90 ? 12.202 -2.465 9.936 1.00 83.38 90 GLY A N 1
ATOM 718 C CA . GLY A 1 90 ? 13.400 -1.727 9.530 1.00 83.38 90 GLY A CA 1
ATOM 719 C C . GLY A 1 90 ? 13.126 -0.291 9.077 1.00 83.38 90 GLY A C 1
ATOM 720 O O . GLY A 1 90 ? 13.952 0.285 8.372 1.00 83.38 90 GLY A O 1
ATOM 721 N N . ALA A 1 91 ? 11.979 0.289 9.450 1.00 80.00 91 ALA A N 1
ATOM 722 C CA . ALA A 1 91 ? 11.638 1.658 9.075 1.00 80.00 91 ALA A CA 1
ATOM 723 C C . ALA A 1 91 ? 12.571 2.686 9.729 1.00 80.00 91 ALA A C 1
ATOM 725 O O . ALA A 1 91 ? 12.805 2.660 10.940 1.00 80.00 91 ALA A O 1
ATOM 726 N N . SER A 1 92 ? 13.051 3.640 8.933 1.00 77.94 92 SER A N 1
ATOM 727 C CA . SER A 1 92 ? 13.995 4.671 9.378 1.00 77.94 92 SER A CA 1
ATOM 728 C C . SER A 1 92 ? 13.330 5.693 10.296 1.00 77.94 92 SER A C 1
ATOM 730 O O . SER A 1 92 ? 13.931 6.159 11.262 1.00 77.94 92 SER A O 1
ATOM 732 N N . PHE A 1 93 ? 12.062 6.018 10.037 1.00 75.50 93 PHE A N 1
ATOM 733 C CA . PHE A 1 93 ? 11.298 6.967 10.843 1.00 75.50 93 PHE A CA 1
ATOM 734 C C . PHE A 1 93 ? 10.458 6.285 11.928 1.00 75.50 93 PHE A C 1
ATOM 736 O O . PHE A 1 93 ? 9.354 6.728 12.205 1.00 75.50 93 PHE A O 1
ATOM 743 N N . SER A 1 94 ? 10.957 5.236 12.592 1.00 69.81 94 SER A N 1
ATOM 744 C CA . SER A 1 94 ? 10.211 4.570 13.670 1.00 69.81 94 SER A CA 1
ATOM 745 C C . SER A 1 94 ? 10.308 5.268 15.033 1.00 69.81 94 SER A C 1
ATOM 747 O O . SER A 1 94 ? 9.514 4.965 15.909 1.00 69.81 94 SER A O 1
ATOM 749 N N . THR A 1 95 ? 11.260 6.179 15.261 1.00 66.94 95 THR A N 1
ATOM 750 C CA . THR A 1 95 ? 11.425 6.945 16.521 1.00 66.94 95 THR A CA 1
ATOM 751 C C . THR A 1 95 ? 12.395 8.121 16.320 1.00 66.94 95 THR A C 1
ATOM 753 O O . THR A 1 95 ? 13.416 7.896 15.675 1.00 66.94 95 THR A O 1
ATOM 756 N N . PRO A 1 96 ? 12.200 9.312 16.930 1.00 56.00 96 PRO A N 1
ATOM 757 C CA . PRO A 1 96 ? 10.961 9.876 17.480 1.00 56.00 96 PRO A CA 1
ATOM 758 C C . PRO A 1 96 ? 10.024 10.380 16.356 1.00 56.00 96 PRO A C 1
ATOM 760 O O . PRO A 1 96 ? 10.468 10.632 15.242 1.00 56.00 96 PRO A O 1
ATOM 763 N N . ASN A 1 97 ? 8.727 10.572 16.640 1.00 69.75 97 ASN A N 1
ATOM 764 C CA . ASN A 1 97 ? 7.687 11.004 15.674 1.00 69.75 97 ASN A CA 1
ATOM 765 C C . ASN A 1 97 ? 7.220 9.957 14.640 1.00 69.75 97 ASN A C 1
ATOM 767 O O . ASN A 1 97 ? 6.772 10.320 13.551 1.00 69.75 97 ASN A O 1
ATOM 771 N N . ALA A 1 98 ? 7.233 8.677 15.013 1.00 72.44 98 ALA A N 1
ATOM 772 C CA . ALA A 1 98 ? 6.881 7.544 14.150 1.00 72.44 98 ALA A CA 1
ATOM 773 C C . ALA A 1 98 ? 5.533 7.642 13.427 1.00 72.44 98 ALA A C 1
ATOM 775 O O . ALA A 1 98 ? 5.375 7.193 12.302 1.00 72.44 98 ALA A O 1
ATOM 776 N N . LEU A 1 99 ? 4.548 8.252 14.086 1.00 79.62 99 LEU A N 1
ATOM 777 C CA . LEU A 1 99 ? 3.202 8.405 13.537 1.00 79.62 99 LEU A CA 1
ATOM 778 C C . LEU A 1 99 ? 3.047 9.642 12.649 1.00 79.62 99 LEU A C 1
ATOM 780 O O . LEU A 1 99 ? 2.031 9.805 11.981 1.00 79.62 99 LEU A O 1
ATOM 784 N N . LYS A 1 100 ? 4.025 10.550 12.679 1.00 83.56 100 LYS A N 1
ATOM 785 C CA . LYS A 1 100 ? 3.985 11.815 11.940 1.00 83.56 100 LYS A CA 1
ATOM 786 C C . LYS A 1 100 ? 4.864 11.774 10.704 1.00 83.56 100 LYS A C 1
ATOM 788 O O . LYS A 1 100 ? 4.522 12.430 9.725 1.00 83.56 100 LYS A O 1
ATOM 793 N N . ASN A 1 101 ? 5.976 11.045 10.735 1.00 87.50 101 ASN A N 1
ATOM 794 C CA . ASN A 1 101 ? 6.997 11.062 9.693 1.00 87.50 101 ASN A CA 1
ATOM 795 C C . ASN A 1 101 ? 7.116 9.710 8.989 1.00 87.50 101 ASN A C 1
ATOM 797 O O . ASN A 1 101 ? 6.842 8.666 9.562 1.00 87.50 101 ASN A O 1
ATOM 801 N N . THR A 1 102 ? 7.511 9.759 7.723 1.00 87.88 102 THR A N 1
ATOM 802 C CA . THR A 1 102 ? 7.845 8.598 6.896 1.00 87.88 102 THR A CA 1
ATOM 803 C C . THR A 1 102 ? 8.775 9.067 5.779 1.00 87.88 102 THR A C 1
ATOM 805 O O . THR A 1 102 ? 8.983 10.275 5.612 1.00 87.88 102 THR A O 1
ATOM 808 N N . SER A 1 103 ? 9.295 8.125 5.003 1.00 85.44 103 SER A N 1
ATOM 809 C CA . SER A 1 103 ? 10.067 8.367 3.788 1.00 85.44 103 SER A CA 1
ATOM 810 C C . SER A 1 103 ? 9.553 7.489 2.653 1.00 85.44 103 SER A C 1
ATOM 812 O O . SER A 1 103 ? 8.873 6.495 2.902 1.00 85.44 103 SER A O 1
ATOM 814 N N . ALA A 1 104 ? 9.919 7.811 1.410 1.00 83.50 104 ALA A N 1
ATOM 815 C CA . ALA A 1 104 ? 9.577 6.964 0.269 1.00 83.50 104 ALA A CA 1
ATOM 816 C C . ALA A 1 104 ? 10.134 5.540 0.449 1.00 83.50 104 ALA A C 1
ATOM 818 O O . ALA A 1 104 ? 9.439 4.569 0.166 1.00 83.50 104 ALA A O 1
ATOM 819 N N . ASN A 1 105 ? 11.334 5.415 1.029 1.00 81.94 105 ASN A N 1
ATOM 820 C CA . ASN A 1 105 ? 11.946 4.127 1.356 1.00 81.94 105 ASN A CA 1
ATOM 821 C C . ASN A 1 105 ? 11.134 3.324 2.380 1.00 81.94 105 ASN A C 1
ATOM 823 O O . ASN A 1 105 ? 10.972 2.121 2.197 1.00 81.94 105 ASN A O 1
ATOM 827 N N . ASP A 1 106 ? 10.603 3.962 3.428 1.00 85.06 106 ASP A N 1
ATOM 828 C CA . ASP A 1 106 ? 9.762 3.273 4.417 1.00 85.06 106 ASP A CA 1
ATOM 829 C C . ASP A 1 106 ? 8.443 2.798 3.787 1.00 85.06 106 ASP A C 1
ATOM 831 O O . ASP A 1 106 ? 7.997 1.685 4.051 1.00 85.06 106 ASP A O 1
ATOM 835 N N . LEU A 1 107 ? 7.833 3.603 2.911 1.00 87.50 107 LEU A N 1
ATOM 836 C CA . LEU A 1 107 ? 6.606 3.212 2.209 1.00 87.50 107 LEU A CA 1
ATOM 837 C C . LEU A 1 107 ? 6.848 2.053 1.233 1.00 87.50 107 LEU A C 1
ATOM 839 O O . LEU A 1 107 ? 6.070 1.098 1.217 1.00 87.50 107 LEU A O 1
ATOM 843 N N . VAL A 1 108 ? 7.958 2.090 0.485 1.00 84.94 108 VAL A N 1
ATOM 844 C CA . VAL A 1 108 ? 8.394 0.970 -0.366 1.00 84.94 108 VAL A CA 1
ATOM 845 C C . VAL A 1 108 ? 8.649 -0.282 0.470 1.00 84.94 108 VAL A C 1
ATOM 847 O O . VAL A 1 108 ? 8.230 -1.374 0.089 1.00 84.94 108 VAL A O 1
ATOM 850 N N . LEU A 1 109 ? 9.304 -0.136 1.624 1.00 85.50 109 LEU A N 1
ATOM 851 C CA . LEU A 1 109 ? 9.553 -1.227 2.560 1.00 85.50 109 LEU A CA 1
ATOM 852 C C . LEU A 1 109 ? 8.241 -1.879 3.008 1.00 85.50 109 LEU A C 1
ATOM 854 O O . LEU A 1 109 ? 8.122 -3.096 2.900 1.00 85.50 109 LEU A O 1
ATOM 858 N N . TYR A 1 110 ? 7.260 -1.100 3.471 1.00 92.12 110 TYR A N 1
ATOM 859 C CA . TYR A 1 110 ? 5.975 -1.638 3.925 1.00 92.12 110 TYR A CA 1
ATOM 860 C C . TYR A 1 110 ? 5.226 -2.361 2.807 1.00 92.12 110 TYR A C 1
ATOM 862 O O . TYR A 1 110 ? 4.777 -3.487 3.001 1.00 92.12 110 TYR A O 1
ATOM 870 N N . ALA A 1 111 ? 5.136 -1.754 1.623 1.00 88.12 111 ALA A N 1
ATOM 871 C CA . ALA A 1 111 ? 4.460 -2.360 0.482 1.00 88.12 111 ALA A CA 1
ATOM 872 C C . ALA A 1 111 ? 5.147 -3.652 0.011 1.00 88.12 111 ALA A C 1
ATOM 874 O O . ALA A 1 111 ? 4.469 -4.636 -0.268 1.00 88.12 111 ALA A O 1
ATOM 875 N N . ARG A 1 112 ? 6.485 -3.696 -0.005 1.00 85.38 112 ARG A N 1
ATOM 876 C CA . ARG A 1 112 ? 7.233 -4.914 -0.346 1.00 85.38 112 ARG A CA 1
ATOM 877 C C . ARG A 1 112 ? 7.026 -6.022 0.685 1.00 85.38 112 ARG A C 1
ATOM 879 O O . ARG A 1 112 ? 6.816 -7.168 0.304 1.00 85.38 112 ARG A O 1
ATOM 886 N N . GLN A 1 113 ? 7.068 -5.681 1.973 1.00 87.62 113 GLN A N 1
ATOM 887 C CA . GLN A 1 113 ? 6.802 -6.634 3.054 1.00 87.62 113 GLN A CA 1
ATOM 888 C C . GLN A 1 113 ? 5.376 -7.188 2.957 1.00 87.62 113 GLN A C 1
ATOM 890 O O . GLN A 1 113 ? 5.176 -8.389 3.090 1.00 87.62 113 GLN A O 1
ATOM 895 N N . LEU A 1 114 ? 4.392 -6.336 2.655 1.00 95.00 114 LEU A N 1
ATOM 896 C CA . LEU A 1 114 ? 3.016 -6.766 2.424 1.00 95.00 114 LEU A CA 1
ATOM 897 C C . LEU A 1 114 ? 2.896 -7.705 1.219 1.00 95.00 114 LEU A C 1
ATOM 899 O O . LEU A 1 114 ? 2.241 -8.737 1.329 1.00 95.00 114 LEU A O 1
ATOM 903 N N . TYR A 1 115 ? 3.525 -7.364 0.092 1.00 88.06 115 TYR A N 1
ATOM 904 C CA . TYR A 1 115 ? 3.522 -8.215 -1.097 1.00 88.06 115 TYR A CA 1
ATOM 905 C C . TYR A 1 115 ? 4.074 -9.608 -0.773 1.00 88.06 115 TYR A C 1
ATOM 907 O O . TYR A 1 115 ? 3.392 -10.606 -0.979 1.00 88.06 115 TYR A O 1
ATOM 915 N N . GLN A 1 116 ? 5.256 -9.673 -0.156 1.00 84.00 116 GLN A N 1
ATOM 916 C CA . GLN A 1 116 ? 5.877 -10.938 0.249 1.00 84.00 116 GLN A CA 1
ATOM 917 C C . GLN A 1 116 ? 5.008 -11.718 1.239 1.00 84.00 116 GLN A C 1
ATOM 919 O O . GLN A 1 116 ? 4.918 -12.937 1.152 1.00 84.00 116 GLN A O 1
ATOM 924 N N . TYR A 1 117 ? 4.347 -11.028 2.168 1.00 89.25 117 TYR A N 1
ATOM 925 C CA . TYR A 1 117 ? 3.445 -11.663 3.123 1.00 89.25 117 TYR A CA 1
ATOM 926 C C . TYR A 1 117 ? 2.188 -12.240 2.446 1.00 89.25 117 TYR A C 1
ATOM 928 O O . TYR A 1 117 ? 1.709 -13.309 2.826 1.00 89.25 117 TYR A O 1
ATOM 936 N N . SER A 1 118 ? 1.680 -11.584 1.399 1.00 88.25 118 SER A N 1
ATOM 937 C CA . SER A 1 118 ? 0.499 -12.034 0.646 1.00 88.25 118 SER A CA 1
ATOM 938 C C . SER A 1 118 ? 0.695 -13.347 -0.124 1.00 88.25 118 SER A C 1
ATOM 940 O O . SER A 1 118 ? -0.284 -14.028 -0.447 1.00 88.25 118 SER A O 1
ATOM 942 N N . GLU A 1 119 ? 1.947 -13.753 -0.352 1.00 83.00 119 GLU A N 1
ATOM 943 C CA . GLU A 1 119 ? 2.283 -15.038 -0.975 1.00 83.00 119 GLU A CA 1
ATOM 944 C C . GLU A 1 119 ? 1.850 -16.231 -0.108 1.00 83.00 119 GLU A C 1
ATOM 946 O O . GLU A 1 119 ? 1.498 -17.283 -0.636 1.00 83.00 119 GLU A O 1
ATOM 951 N N . TYR A 1 120 ? 1.813 -16.073 1.221 1.00 85.81 120 TYR A N 1
ATOM 952 C CA . TYR A 1 120 ? 1.528 -17.176 2.149 1.00 85.81 120 TYR A CA 1
ATOM 953 C C . TYR A 1 120 ? 0.480 -16.869 3.232 1.00 85.81 120 TYR A C 1
ATOM 955 O O . TYR A 1 120 ? 0.141 -17.765 4.002 1.00 85.81 120 TYR A O 1
ATOM 963 N N . SER A 1 121 ? -0.060 -15.648 3.300 1.00 90.00 121 SER A N 1
ATOM 964 C CA . SER A 1 121 ? -1.182 -15.290 4.182 1.00 90.00 121 SER A CA 1
ATOM 965 C C . SER A 1 121 ? -2.407 -14.855 3.382 1.00 90.00 121 SER A C 1
ATOM 967 O O . SER A 1 121 ? -2.359 -13.883 2.625 1.00 90.00 121 SER A O 1
ATOM 969 N N . ASP A 1 122 ? -3.534 -15.535 3.604 1.00 94.25 122 ASP A N 1
ATOM 970 C CA . ASP A 1 122 ? -4.818 -15.191 2.985 1.00 94.25 122 ASP A CA 1
ATOM 971 C C . ASP A 1 122 ? -5.319 -13.811 3.435 1.00 94.25 122 ASP A C 1
ATOM 973 O O . ASP A 1 122 ? -5.848 -13.050 2.625 1.00 94.25 122 ASP A O 1
ATOM 977 N N . ASN A 1 123 ? -5.093 -13.437 4.699 1.00 96.38 123 ASN A N 1
ATOM 978 C CA . ASN A 1 123 ? -5.460 -12.113 5.200 1.00 96.38 123 ASN A CA 1
ATOM 979 C C . ASN A 1 123 ? -4.596 -11.014 4.562 1.00 96.38 123 ASN A C 1
ATOM 981 O O . ASN A 1 123 ? -5.116 -9.970 4.163 1.00 96.38 123 ASN A O 1
ATOM 985 N N . ALA A 1 124 ? -3.289 -11.246 4.397 1.00 93.19 124 ALA A N 1
ATOM 986 C CA . ALA A 1 124 ? -2.418 -10.318 3.676 1.00 93.19 124 ALA A CA 1
ATOM 987 C C . ALA A 1 124 ? -2.797 -10.219 2.186 1.00 93.19 124 ALA A C 1
ATOM 989 O O . ALA A 1 124 ? -2.788 -9.120 1.625 1.00 93.19 124 ALA A O 1
ATOM 990 N N . ARG A 1 125 ? -3.211 -11.333 1.562 1.00 96.88 125 ARG A N 1
ATOM 991 C CA . ARG A 1 125 ? -3.756 -11.352 0.194 1.00 96.88 125 ARG A CA 1
ATOM 992 C C . ARG A 1 125 ? -5.035 -10.521 0.074 1.00 96.88 125 ARG A C 1
ATOM 994 O O . ARG A 1 125 ? -5.140 -9.662 -0.797 1.00 96.88 125 ARG A O 1
ATOM 1001 N N . LYS A 1 126 ? -5.960 -10.662 1.023 1.00 98.19 126 LYS A N 1
ATOM 1002 C CA . LYS A 1 126 ? -7.165 -9.826 1.089 1.00 98.19 126 LYS A CA 1
ATOM 1003 C C . LYS A 1 126 ? -6.836 -8.340 1.279 1.00 98.19 126 LYS A C 1
ATOM 1005 O O . LYS A 1 126 ? -7.522 -7.476 0.730 1.00 98.19 126 LYS A O 1
ATOM 1010 N N . LEU A 1 127 ? -5.772 -8.007 2.016 1.00 98.44 127 LEU A N 1
ATOM 1011 C CA . LEU A 1 127 ? -5.331 -6.618 2.173 1.00 98.44 127 LEU A CA 1
ATOM 1012 C C . LEU A 1 127 ? -4.786 -6.019 0.872 1.00 98.44 127 LEU A C 1
ATOM 1014 O O . LEU A 1 127 ? -5.137 -4.880 0.552 1.00 98.44 127 LEU A O 1
ATOM 1018 N N . VAL A 1 128 ? -3.962 -6.751 0.110 1.00 96.62 128 VAL A N 1
ATOM 1019 C CA . VAL A 1 128 ? -3.509 -6.248 -1.200 1.00 96.62 128 VAL A CA 1
ATOM 1020 C C . VAL A 1 128 ? -4.688 -6.033 -2.144 1.00 96.62 128 VAL A C 1
ATOM 1022 O O . VAL A 1 128 ? -4.728 -5.005 -2.814 1.00 96.62 128 VAL A O 1
ATOM 1025 N N . GLU A 1 129 ? -5.696 -6.904 -2.137 1.00 97.50 129 GLU A N 1
ATOM 1026 C CA . GLU A 1 129 ? -6.929 -6.712 -2.913 1.00 97.50 129 GLU A CA 1
ATOM 1027 C C . GLU A 1 129 ? -7.718 -5.481 -2.441 1.00 97.50 129 GLU A C 1
ATOM 1029 O O . GLU A 1 129 ? -8.134 -4.656 -3.253 1.00 97.50 129 GLU A O 1
ATOM 1034 N N . THR A 1 130 ? -7.854 -5.288 -1.127 1.00 98.56 130 THR A N 1
ATOM 1035 C CA . THR A 1 130 ? -8.547 -4.129 -0.532 1.00 98.56 130 THR A CA 1
ATOM 1036 C C . THR A 1 130 ? -7.883 -2.804 -0.927 1.00 98.56 130 THR A C 1
ATOM 1038 O O . THR A 1 130 ? -8.565 -1.812 -1.184 1.00 98.56 130 THR A O 1
ATOM 1041 N N . LEU A 1 131 ? -6.551 -2.772 -1.031 1.00 98.62 131 LEU A N 1
ATOM 1042 C CA . LEU A 1 131 ? -5.800 -1.605 -1.508 1.00 98.62 131 LEU A CA 1
ATOM 1043 C C . LEU A 1 131 ? -6.105 -1.233 -2.970 1.00 98.62 131 LEU A C 1
ATOM 1045 O O . LEU A 1 131 ? -5.877 -0.089 -3.348 1.00 98.62 131 LEU A O 1
ATOM 1049 N N . GLN A 1 132 ? -6.621 -2.156 -3.788 1.00 97.69 132 GLN A N 1
ATOM 1050 C CA . GLN A 1 132 ? -7.053 -1.871 -5.170 1.00 97.69 132 GLN A CA 1
ATOM 1051 C C . GLN A 1 132 ? -8.455 -1.247 -5.220 1.00 97.69 132 GLN A C 1
ATOM 1053 O O . GLN A 1 132 ? -8.855 -0.703 -6.243 1.00 97.69 132 GLN A O 1
ATOM 1058 N N . GLN A 1 133 ? -9.217 -1.339 -4.127 1.00 97.88 133 GLN A N 1
ATOM 1059 C CA . GLN A 1 133 ? -10.619 -0.911 -4.053 1.00 97.88 133 GLN A CA 1
ATOM 1060 C C . GLN A 1 133 ? -10.791 0.500 -3.479 1.00 97.88 133 GLN A C 1
ATOM 1062 O O . GLN A 1 133 ? -11.916 0.965 -3.304 1.00 97.88 133 GLN A O 1
ATOM 1067 N N . THR A 1 134 ? -9.693 1.179 -3.143 1.00 97.62 134 THR A N 1
ATOM 1068 C CA . THR A 1 134 ? -9.720 2.554 -2.633 1.00 97.62 134 THR A CA 1
ATOM 1069 C C . THR A 1 134 ? -10.460 3.498 -3.576 1.00 97.62 134 THR A C 1
ATOM 1071 O O . THR A 1 134 ? -10.400 3.370 -4.795 1.00 97.62 134 THR A O 1
ATOM 1074 N N . VAL A 1 135 ? -11.146 4.493 -3.011 1.00 97.50 135 VAL A N 1
ATOM 1075 C CA . VAL A 1 135 ? -11.879 5.499 -3.802 1.00 97.50 135 VAL A CA 1
ATOM 1076 C C . VAL A 1 135 ? -10.963 6.575 -4.408 1.00 97.50 135 VAL A C 1
ATOM 1078 O O . VAL A 1 135 ? -11.428 7.448 -5.133 1.00 97.50 135 VAL A O 1
ATOM 1081 N N . TYR A 1 136 ? -9.661 6.535 -4.114 1.00 97.31 136 TYR A N 1
ATOM 1082 C CA . TYR A 1 136 ? -8.694 7.586 -4.444 1.00 97.31 136 TYR A CA 1
ATOM 1083 C C . TYR A 1 136 ? -7.748 7.199 -5.592 1.00 97.31 136 TYR A C 1
ATOM 1085 O O . TYR A 1 136 ? -6.554 7.070 -5.360 1.00 97.31 136 TYR A O 1
ATOM 1093 N N . ASN A 1 137 ? -8.246 7.045 -6.823 1.00 97.62 137 ASN A N 1
ATOM 1094 C CA . ASN A 1 137 ? -7.474 6.474 -7.949 1.00 97.62 137 ASN A CA 1
ATOM 1095 C C . ASN A 1 137 ? -6.807 7.499 -8.893 1.00 97.62 137 ASN A C 1
ATOM 1097 O O . ASN A 1 137 ? -6.244 7.140 -9.924 1.00 97.62 137 ASN A O 1
ATOM 1101 N N . GLU A 1 138 ? -6.847 8.785 -8.553 1.00 97.25 138 GLU A N 1
ATOM 1102 C CA . GLU A 1 138 ? -6.380 9.891 -9.408 1.00 97.25 138 GLU A CA 1
ATOM 1103 C C . GLU A 1 138 ? -4.852 10.140 -9.354 1.00 97.25 138 GLU A C 1
ATOM 1105 O O . GLU A 1 138 ? -4.364 11.167 -9.822 1.00 97.25 138 GLU A O 1
ATOM 1110 N N . THR A 1 139 ? -4.088 9.245 -8.724 1.00 97.62 139 THR A N 1
ATOM 1111 C CA . THR A 1 139 ? -2.632 9.349 -8.518 1.00 97.62 139 THR A CA 1
ATOM 1112 C C . THR A 1 139 ? -1.899 8.270 -9.318 1.00 97.62 139 THR A C 1
ATOM 1114 O O . THR A 1 139 ? -1.994 8.284 -10.545 1.00 97.62 139 THR A O 1
ATOM 1117 N N . ILE A 1 140 ? -1.180 7.333 -8.680 1.00 97.44 140 ILE A N 1
ATOM 1118 C CA . ILE A 1 140 ? -0.426 6.275 -9.375 1.00 97.44 140 ILE A CA 1
ATOM 1119 C C . ILE A 1 140 ? -1.306 5.502 -10.376 1.00 97.44 140 ILE A C 1
ATOM 1121 O O . ILE A 1 140 ? -0.869 5.374 -11.522 1.00 97.44 140 ILE A O 1
ATOM 1125 N N . PRO A 1 141 ? -2.538 5.054 -10.033 1.00 98.06 141 PRO A N 1
ATOM 1126 C CA . PRO A 1 141 ? -3.359 4.289 -10.975 1.00 98.06 141 PRO A CA 1
ATOM 1127 C C . PRO A 1 141 ? -3.698 5.065 -12.252 1.00 98.06 141 PRO A C 1
ATOM 1129 O O . PRO A 1 141 ? -3.669 4.500 -13.339 1.00 98.06 141 PRO A O 1
ATOM 1132 N N . SER A 1 142 ? -3.947 6.375 -12.153 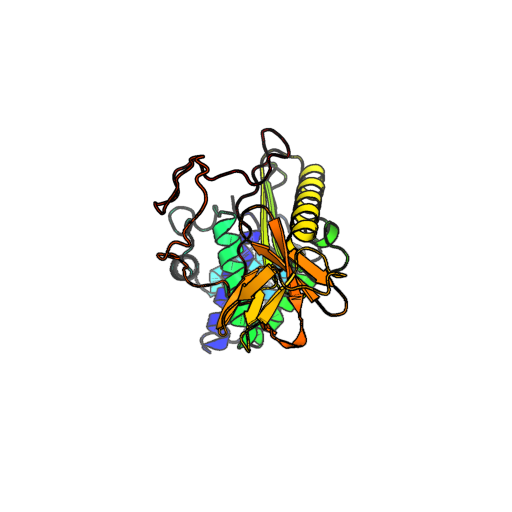1.00 97.69 142 SER A N 1
ATOM 1133 C CA . SER A 1 142 ? -4.241 7.204 -13.332 1.00 97.69 142 SER A CA 1
ATOM 1134 C C . SER A 1 142 ? -3.054 7.346 -14.295 1.00 97.69 142 SER A C 1
ATOM 1136 O O . SER A 1 142 ? -3.254 7.547 -15.491 1.00 97.69 142 SER A O 1
ATOM 1138 N N . GLY A 1 143 ? -1.820 7.212 -13.793 1.00 94.56 143 GLY A N 1
ATOM 1139 C CA . GLY A 1 143 ? -0.604 7.199 -14.610 1.00 94.56 143 GLY A CA 1
ATOM 1140 C C . GLY A 1 143 ? -0.311 5.850 -15.272 1.00 94.56 143 GLY A C 1
ATOM 1141 O O . GLY A 1 143 ? 0.468 5.797 -16.223 1.00 94.56 143 GLY A O 1
ATOM 1142 N N . ILE A 1 144 ? -0.925 4.771 -14.776 1.00 94.69 144 ILE A N 1
ATOM 1143 C CA . ILE A 1 144 ? -0.703 3.388 -15.220 1.00 94.69 144 ILE A CA 1
ATOM 1144 C C . ILE A 1 144 ? -2.065 2.680 -15.388 1.00 94.69 144 ILE A C 1
ATOM 1146 O O . ILE A 1 144 ? -2.357 1.702 -14.699 1.00 94.69 144 ILE A O 1
ATOM 1150 N N . PRO A 1 145 ? -2.932 3.152 -16.304 1.00 95.12 145 PRO A N 1
ATOM 1151 C CA . PRO A 1 145 ? -4.332 2.715 -16.364 1.00 95.12 145 PRO A CA 1
ATOM 1152 C C . PRO A 1 145 ? -4.518 1.253 -16.798 1.00 95.12 145 PRO A C 1
ATOM 1154 O O . PRO A 1 145 ? -5.585 0.680 -16.599 1.00 95.12 145 PRO A O 1
ATOM 1157 N N . ASN A 1 146 ? -3.492 0.642 -17.394 1.00 93.00 146 ASN A N 1
ATOM 1158 C CA . ASN A 1 146 ? -3.568 -0.702 -17.968 1.00 93.00 146 ASN A CA 1
ATOM 1159 C C . ASN A 1 146 ? -3.117 -1.810 -17.004 1.00 93.00 146 ASN A C 1
ATOM 1161 O O . ASN A 1 146 ? -3.096 -2.976 -17.394 1.00 93.00 146 ASN A O 1
ATOM 1165 N N . LYS A 1 147 ? -2.722 -1.472 -15.771 1.00 93.75 147 LYS A N 1
ATOM 1166 C CA . LYS A 1 147 ? -2.230 -2.438 -14.779 1.00 93.75 147 LYS A CA 1
ATOM 1167 C C . LYS A 1 147 ? -3.018 -2.318 -13.485 1.00 93.75 147 LYS A C 1
ATOM 1169 O O . LYS A 1 147 ? -3.514 -1.250 -13.133 1.00 93.75 147 LYS A O 1
ATOM 1174 N N . LYS A 1 148 ? -3.116 -3.427 -12.751 1.00 96.19 148 LYS A N 1
ATOM 1175 C CA . LYS A 1 148 ? -3.667 -3.397 -11.393 1.00 96.19 148 LYS A CA 1
ATOM 1176 C C . LYS A 1 148 ? -2.647 -2.750 -10.463 1.00 96.19 148 LYS A C 1
ATOM 1178 O O . LYS A 1 148 ? -1.457 -3.061 -10.535 1.00 96.19 148 LYS A O 1
ATOM 1183 N N . VAL A 1 149 ? -3.124 -1.884 -9.573 1.00 97.88 149 VAL A N 1
ATOM 1184 C CA . VAL A 1 149 ? -2.280 -1.203 -8.590 1.00 97.88 149 VAL A CA 1
ATOM 1185 C C . VAL A 1 149 ? -2.924 -1.296 -7.209 1.00 97.88 149 VAL A C 1
ATOM 1187 O O . VAL A 1 149 ? -3.995 -0.742 -6.980 1.00 97.88 149 VAL A O 1
ATOM 1190 N N . SER A 1 150 ? -2.257 -1.971 -6.272 1.00 98.31 150 SER A N 1
ATOM 1191 C CA . SER A 1 150 ? -2.616 -1.929 -4.848 1.00 98.31 150 SER A CA 1
ATOM 1192 C C . SER A 1 150 ? -1.904 -0.747 -4.210 1.00 98.31 150 SER A C 1
ATOM 1194 O O . SER A 1 150 ? -0.680 -0.780 -4.080 1.00 98.31 150 SER A O 1
ATOM 1196 N N . HIS A 1 151 ? -2.633 0.301 -3.823 1.00 98.62 151 HIS A N 1
ATOM 1197 C CA . HIS A 1 151 ? -2.010 1.559 -3.411 1.00 98.62 151 HIS A CA 1
ATOM 1198 C C . HIS A 1 151 ? -2.712 2.251 -2.242 1.00 98.62 151 HIS A C 1
ATOM 1200 O O . HIS A 1 151 ? -3.857 1.950 -1.900 1.00 98.62 151 HIS A O 1
ATOM 1206 N N . LYS A 1 152 ? -2.013 3.196 -1.603 1.00 98.50 152 LYS A N 1
ATOM 1207 C CA . LYS A 1 152 ? -2.598 4.022 -0.544 1.00 98.50 152 LYS A CA 1
ATOM 1208 C C . LYS A 1 152 ? -2.075 5.449 -0.597 1.00 98.50 152 LYS A C 1
ATOM 1210 O O . LYS A 1 152 ? -0.931 5.736 -0.244 1.00 98.50 152 LYS A O 1
ATOM 1215 N N . VAL A 1 153 ? -3.002 6.367 -0.852 1.00 98.00 153 VAL A N 1
ATOM 1216 C CA . VAL A 1 153 ? -2.739 7.804 -0.779 1.00 98.00 153 VAL A CA 1
ATOM 1217 C C . VAL A 1 153 ? -2.602 8.306 0.662 1.00 98.00 153 VAL A C 1
ATOM 1219 O O . VAL A 1 153 ? -3.263 7.824 1.596 1.00 98.00 153 VAL A O 1
ATOM 1222 N N . GLY A 1 154 ? -1.808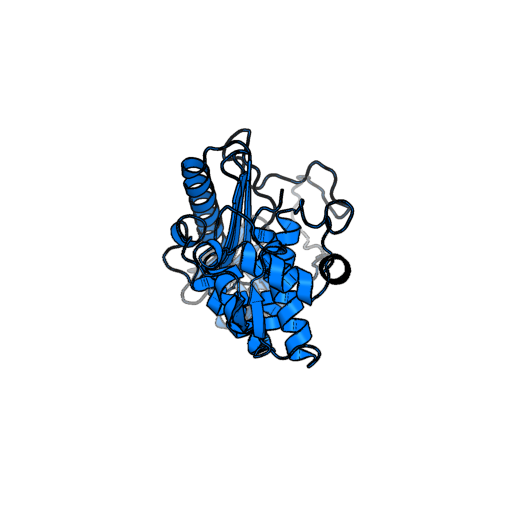 9.359 0.833 1.00 97.12 154 GLY A N 1
ATOM 1223 C CA . GLY A 1 154 ? -1.766 10.186 2.032 1.00 97.12 154 GLY A CA 1
ATOM 1224 C C . GLY A 1 154 ? -1.737 11.662 1.667 1.00 97.12 154 GLY A C 1
ATOM 1225 O O . GLY A 1 154 ? -0.814 12.117 1.007 1.00 97.12 154 GLY A O 1
ATOM 1226 N N . MET A 1 155 ? -2.729 12.427 2.122 1.00 94.69 155 MET A N 1
ATOM 1227 C CA . MET A 1 155 ? -2.862 13.845 1.783 1.00 94.69 155 MET A CA 1
ATOM 1228 C C . MET A 1 155 ? -3.086 14.702 3.029 1.00 94.69 155 MET A C 1
ATOM 1230 O O . MET A 1 155 ? -3.831 14.318 3.930 1.00 94.69 155 MET A O 1
ATOM 1234 N N . ILE A 1 156 ? -2.450 15.873 3.068 1.00 94.06 156 ILE A N 1
ATOM 1235 C CA . ILE A 1 156 ? -2.752 16.952 4.015 1.00 94.06 156 ILE A CA 1
ATOM 1236 C C . ILE A 1 156 ? -2.813 18.249 3.197 1.00 94.06 156 ILE A C 1
ATOM 1238 O O . ILE A 1 156 ? -1.804 18.956 3.100 1.00 94.06 156 ILE A O 1
ATOM 1242 N N . PRO A 1 157 ? -3.966 18.554 2.563 1.00 91.31 157 PRO A N 1
ATOM 1243 C CA . PRO A 1 157 ? -4.078 19.665 1.617 1.00 91.31 157 PRO A CA 1
ATOM 1244 C C . PRO A 1 157 ? -3.659 21.018 2.202 1.00 91.31 157 PRO A C 1
ATOM 1246 O O . PRO A 1 157 ? -2.958 21.769 1.536 1.00 91.31 157 PRO A O 1
ATOM 1249 N N . MET A 1 158 ? -3.972 21.285 3.478 1.00 92.31 158 MET A N 1
ATOM 1250 C CA . MET A 1 158 ? -3.579 22.530 4.163 1.00 92.31 158 MET A CA 1
ATOM 1251 C C . MET A 1 158 ? -2.058 22.755 4.250 1.00 92.31 158 MET A C 1
ATOM 1253 O O . MET A 1 158 ? -1.621 23.878 4.471 1.00 92.31 158 MET A O 1
ATOM 1257 N N . TYR A 1 159 ? -1.250 21.701 4.091 1.00 92.19 159 TYR A N 1
ATOM 1258 C CA . TYR A 1 159 ? 0.214 21.776 4.100 1.00 92.19 159 TYR A CA 1
ATOM 1259 C C . TYR A 1 159 ? 0.833 21.470 2.734 1.00 92.19 159 TYR A C 1
ATOM 1261 O O . TYR A 1 159 ? 2.052 21.313 2.647 1.00 92.19 159 TYR A O 1
ATOM 1269 N N . ASN A 1 160 ? 0.021 21.373 1.672 1.00 92.62 160 ASN A N 1
ATOM 1270 C CA . ASN A 1 160 ? 0.469 20.989 0.332 1.00 92.62 160 ASN A CA 1
ATOM 1271 C C . ASN A 1 160 ? 1.285 19.686 0.342 1.00 92.62 160 ASN A C 1
ATOM 1273 O O . ASN A 1 160 ? 2.332 19.589 -0.296 1.00 92.62 160 ASN A O 1
ATOM 1277 N N . ILE A 1 161 ? 0.837 18.703 1.129 1.00 93.56 161 ILE A N 1
ATOM 1278 C CA . ILE A 1 161 ? 1.450 17.376 1.240 1.00 93.56 161 ILE A CA 1
ATOM 1279 C C . ILE A 1 161 ? 0.538 16.375 0.542 1.00 93.56 161 ILE A C 1
ATOM 1281 O O . ILE A 1 161 ? -0.650 16.288 0.864 1.00 93.56 161 ILE A O 1
ATOM 1285 N N . SER A 1 162 ? 1.075 15.613 -0.407 1.00 93.38 162 SER A N 1
ATOM 1286 C CA . SER A 1 162 ? 0.352 14.536 -1.088 1.00 93.38 162 SER A CA 1
ATOM 1287 C C . SER A 1 162 ? 1.309 13.423 -1.478 1.00 93.38 162 SER A C 1
ATOM 1289 O O . SER A 1 162 ? 2.377 13.646 -2.039 1.00 93.38 162 SER A O 1
ATOM 1291 N N . HIS A 1 163 ? 0.968 12.208 -1.100 1.00 95.56 163 HIS A N 1
ATOM 1292 C CA . HIS A 1 163 ? 1.813 11.036 -1.226 1.00 95.56 163 HIS A CA 1
ATOM 1293 C C . HIS A 1 163 ? 0.976 9.896 -1.770 1.00 95.56 163 HIS A C 1
ATOM 1295 O O . HIS A 1 163 ? -0.223 9.820 -1.493 1.00 95.56 163 HIS A O 1
ATOM 1301 N N . ASP A 1 164 ? 1.628 8.995 -2.481 1.00 98.00 164 ASP A N 1
ATOM 1302 C CA . ASP A 1 164 ? 1.061 7.715 -2.856 1.00 98.00 164 ASP A CA 1
ATOM 1303 C C . ASP A 1 164 ? 2.187 6.690 -2.969 1.00 98.00 164 ASP A C 1
ATOM 1305 O O . ASP A 1 164 ? 3.309 7.022 -3.357 1.00 98.00 164 ASP A O 1
ATOM 1309 N N . PHE A 1 165 ? 1.894 5.448 -2.622 1.00 95.38 165 PHE A N 1
ATOM 1310 C CA . PHE A 1 165 ? 2.757 4.314 -2.918 1.00 95.38 165 PHE A CA 1
ATOM 1311 C C . PHE A 1 165 ? 1.885 3.202 -3.475 1.00 95.38 165 PHE A C 1
ATOM 1313 O O . PHE A 1 165 ? 0.737 3.067 -3.055 1.00 95.38 165 PHE A O 1
ATOM 1320 N N . GLY A 1 166 ? 2.433 2.393 -4.373 1.00 92.69 166 GLY A N 1
ATOM 1321 C CA . GLY A 1 166 ? 1.694 1.310 -5.002 1.00 92.69 166 GLY A CA 1
ATOM 1322 C C . GLY A 1 166 ? 2.560 0.094 -5.281 1.00 92.69 166 GLY A C 1
ATOM 1323 O O . GLY A 1 166 ? 3.731 0.230 -5.633 1.00 92.69 166 GLY A O 1
ATOM 1324 N N . ILE A 1 167 ? 1.954 -1.082 -5.133 1.00 94.81 167 ILE A N 1
ATOM 1325 C CA . ILE A 1 167 ? 2.405 -2.337 -5.734 1.00 94.81 167 ILE A CA 1
ATOM 1326 C C . ILE A 1 167 ? 1.745 -2.402 -7.111 1.00 94.81 167 ILE A C 1
ATOM 1328 O O . ILE A 1 167 ? 0.516 -2.451 -7.203 1.00 94.81 167 ILE A O 1
ATOM 1332 N N . VAL A 1 168 ? 2.549 -2.366 -8.167 1.00 92.94 168 VAL A N 1
ATOM 1333 C CA . VAL A 1 168 ? 2.084 -2.458 -9.551 1.00 92.94 168 VAL A CA 1
ATOM 1334 C C . VAL A 1 168 ? 2.259 -3.895 -10.019 1.00 92.94 168 VAL A C 1
ATOM 1336 O O . VAL A 1 168 ? 3.370 -4.430 -10.006 1.00 92.94 168 VAL A O 1
ATOM 1339 N N . TYR A 1 169 ? 1.154 -4.516 -10.427 1.00 86.44 169 TYR A N 1
ATOM 1340 C CA . TYR A 1 169 ? 1.139 -5.885 -10.931 1.00 86.44 169 TYR A CA 1
ATOM 1341 C C . TYR A 1 169 ? 1.394 -5.872 -12.439 1.00 86.44 169 TYR A C 1
ATOM 1343 O O . TYR A 1 169 ? 0.473 -5.698 -13.239 1.00 86.44 169 TYR A O 1
ATOM 1351 N N . ASP A 1 170 ? 2.667 -6.017 -12.792 1.00 81.00 170 ASP A N 1
ATOM 1352 C CA . ASP A 1 170 ? 3.163 -6.244 -14.150 1.00 81.00 170 ASP A CA 1
ATOM 1353 C C . ASP A 1 170 ? 3.666 -7.695 -14.284 1.00 81.00 170 ASP A C 1
ATOM 1355 O O . ASP A 1 170 ? 3.602 -8.458 -13.320 1.00 81.00 170 ASP A O 1
ATOM 1359 N N . GLU A 1 171 ? 4.217 -8.079 -15.439 1.00 75.81 171 GLU A N 1
ATOM 1360 C CA . GLU A 1 171 ? 4.913 -9.370 -15.572 1.00 75.81 171 GLU A CA 1
ATOM 1361 C C . GLU A 1 171 ? 6.044 -9.539 -14.543 1.00 75.81 171 GLU A C 1
ATOM 1363 O O . GLU A 1 171 ? 6.277 -10.644 -14.065 1.00 75.81 171 GLU A O 1
ATOM 1368 N N . GLU A 1 172 ? 6.749 -8.451 -14.207 1.00 75.06 172 GLU A N 1
ATOM 1369 C CA . GLU A 1 172 ? 7.586 -8.366 -12.999 1.00 75.06 172 GLU A CA 1
ATOM 1370 C C . GLU A 1 172 ? 6.974 -7.317 -12.085 1.00 75.06 172 GLU A C 1
ATOM 1372 O O . GLU A 1 172 ? 7.135 -6.117 -12.344 1.00 75.06 172 GLU A O 1
ATOM 1377 N N . PRO A 1 173 ? 6.271 -7.726 -11.024 1.00 81.31 173 PRO A N 1
ATOM 1378 C CA . PRO A 1 173 ? 5.707 -6.788 -10.075 1.00 81.31 173 PRO A CA 1
ATOM 1379 C C . PRO A 1 173 ? 6.776 -5.878 -9.463 1.00 81.31 173 PRO A C 1
ATOM 1381 O O . PRO A 1 173 ? 7.914 -6.281 -9.209 1.00 81.31 173 PRO A O 1
ATOM 1384 N N . TYR A 1 174 ? 6.411 -4.625 -9.208 1.00 82.94 174 TYR A N 1
ATOM 1385 C CA . TYR A 1 174 ? 7.308 -3.655 -8.587 1.00 82.94 174 TYR A CA 1
ATOM 1386 C C . TYR A 1 174 ? 6.565 -2.738 -7.626 1.00 82.94 174 TYR A C 1
ATOM 1388 O O . TYR A 1 174 ? 5.353 -2.547 -7.725 1.00 82.94 174 TYR A O 1
ATOM 1396 N N . VAL A 1 175 ? 7.307 -2.152 -6.687 1.00 86.25 175 VAL A N 1
ATOM 1397 C CA . VAL A 1 175 ? 6.788 -1.105 -5.804 1.00 86.25 175 VAL A CA 1
ATOM 1398 C C . VAL A 1 175 ? 7.364 0.237 -6.211 1.00 86.25 175 VAL A C 1
ATOM 1400 O O . VAL A 1 175 ? 8.563 0.358 -6.468 1.00 86.25 175 VAL A O 1
ATOM 1403 N N . LEU A 1 176 ? 6.526 1.267 -6.173 1.00 90.25 176 LEU A N 1
ATOM 1404 C CA . LEU A 1 176 ? 6.974 2.651 -6.218 1.00 90.25 176 LEU A CA 1
ATOM 1405 C C . LEU A 1 176 ? 6.313 3.478 -5.111 1.00 90.25 176 LEU A C 1
ATOM 1407 O O . LEU A 1 176 ? 5.187 3.206 -4.700 1.00 90.25 176 LEU A O 1
ATOM 1411 N N . SER A 1 177 ? 7.013 4.505 -4.638 1.00 91.06 177 SER A N 1
ATOM 1412 C CA . SER A 1 177 ? 6.480 5.499 -3.706 1.00 91.06 177 SER A CA 1
ATOM 1413 C C . SER A 1 177 ? 6.849 6.890 -4.191 1.00 91.06 177 SER A C 1
ATOM 1415 O O . SER A 1 177 ? 8.020 7.175 -4.423 1.00 91.06 177 SER A O 1
ATOM 1417 N N . ILE A 1 178 ? 5.864 7.778 -4.290 1.00 90.69 178 ILE A N 1
ATOM 1418 C CA . ILE A 1 178 ? 6.046 9.164 -4.720 1.00 90.69 178 ILE A CA 1
ATOM 1419 C C . ILE A 1 178 ? 5.480 10.077 -3.639 1.00 90.69 178 ILE A C 1
ATOM 1421 O O . ILE A 1 178 ? 4.308 10.002 -3.269 1.00 90.69 178 ILE A O 1
ATOM 1425 N N . MET A 1 179 ? 6.327 10.966 -3.128 1.00 92.50 179 MET A N 1
ATOM 1426 C CA . MET A 1 179 ? 5.966 11.915 -2.083 1.00 92.50 179 MET A CA 1
ATOM 1427 C C . MET A 1 179 ? 6.153 13.342 -2.588 1.00 92.50 179 MET A C 1
ATOM 1429 O O . MET A 1 179 ? 7.250 13.713 -2.993 1.00 92.50 179 MET A O 1
ATOM 1433 N N . THR A 1 180 ? 5.106 14.164 -2.525 1.00 86.69 180 THR A N 1
ATOM 1434 C CA . THR A 1 180 ? 5.162 15.585 -2.878 1.00 86.69 180 THR A CA 1
ATOM 1435 C C . THR A 1 180 ? 4.992 16.482 -1.652 1.00 86.69 180 THR A C 1
ATOM 1437 O O . THR A 1 180 ? 4.295 16.151 -0.684 1.00 86.69 180 THR A O 1
ATOM 1440 N N . LYS A 1 181 ? 5.638 17.649 -1.703 1.00 89.56 181 LYS A N 1
ATOM 1441 C CA . LYS A 1 181 ? 5.444 18.759 -0.770 1.00 89.56 181 LYS A CA 1
ATOM 1442 C C . LYS A 1 181 ? 5.513 20.073 -1.547 1.00 89.56 181 LYS A C 1
ATOM 1444 O O . LYS A 1 181 ? 6.377 20.222 -2.400 1.00 89.56 181 LYS A O 1
ATOM 1449 N N . GLY A 1 182 ? 4.638 21.024 -1.230 1.00 87.25 182 GLY A N 1
ATOM 1450 C CA . GLY A 1 182 ? 4.668 22.383 -1.789 1.00 87.25 182 GLY A CA 1
ATOM 1451 C C . GLY A 1 182 ? 3.817 22.586 -3.045 1.00 87.25 182 GLY A C 1
ATOM 1452 O O . GLY A 1 182 ? 3.628 23.722 -3.464 1.00 87.25 182 GLY A O 1
ATOM 1453 N N . PHE A 1 183 ? 3.232 21.523 -3.598 1.00 82.56 183 PHE A N 1
ATOM 1454 C CA . PHE A 1 183 ? 2.272 21.617 -4.696 1.00 82.56 183 PHE A CA 1
ATOM 1455 C C . PHE A 1 183 ? 0.836 21.590 -4.170 1.00 82.56 183 PHE A C 1
ATOM 1457 O O . PHE A 1 183 ? 0.510 20.794 -3.286 1.00 82.56 183 PHE A O 1
ATOM 1464 N N . ALA A 1 184 ? -0.039 22.403 -4.768 1.00 90.25 184 ALA A N 1
ATOM 1465 C CA . ALA A 1 184 ? -1.481 22.297 -4.553 1.00 90.25 184 ALA A CA 1
ATOM 1466 C C . ALA A 1 184 ? -1.972 20.862 -4.823 1.00 90.25 184 ALA A C 1
ATOM 1468 O O . ALA A 1 184 ? -1.366 20.132 -5.613 1.00 90.25 184 ALA A O 1
ATOM 1469 N N . TYR A 1 185 ? -3.070 20.456 -4.181 1.00 90.31 185 TYR A N 1
ATOM 1470 C CA . TYR A 1 185 ? -3.556 19.071 -4.211 1.00 90.31 185 TYR A CA 1
ATOM 1471 C C . TYR A 1 185 ? -3.767 18.531 -5.639 1.00 90.31 185 TYR A C 1
ATOM 1473 O O . TYR A 1 185 ? -3.174 17.517 -6.002 1.00 90.31 185 TYR A O 1
ATOM 1481 N N . GLU A 1 186 ? -4.494 19.265 -6.487 1.00 91.50 186 GLU A N 1
ATOM 1482 C CA . GLU A 1 186 ? -4.725 18.885 -7.891 1.00 91.50 186 GLU A CA 1
ATOM 1483 C C . GLU A 1 186 ? -3.421 18.762 -8.690 1.00 91.50 186 GLU A C 1
ATOM 1485 O O . GLU A 1 186 ? -3.215 17.807 -9.442 1.00 91.50 186 GLU A O 1
ATOM 1490 N N . LYS A 1 187 ? -2.472 19.682 -8.467 1.00 89.44 187 LYS A N 1
ATOM 1491 C CA . LYS A 1 187 ? -1.158 19.612 -9.113 1.00 89.44 187 LYS A CA 1
ATOM 1492 C C . LYS A 1 187 ? -0.375 18.392 -8.631 1.00 89.44 187 LYS A C 1
ATOM 1494 O O . LYS A 1 187 ? 0.225 17.707 -9.456 1.00 89.44 187 LYS A O 1
ATOM 1499 N N . SER A 1 188 ? -0.415 18.084 -7.335 1.00 91.25 188 SER A N 1
ATOM 1500 C CA . SER A 1 188 ? 0.238 16.899 -6.772 1.00 91.25 188 SER A CA 1
ATOM 1501 C C . SER A 1 188 ? -0.272 15.605 -7.399 1.00 91.25 188 SER A C 1
ATOM 1503 O O . SER A 1 188 ? 0.553 14.761 -7.740 1.00 91.25 188 SER A O 1
ATOM 1505 N N . LYS A 1 189 ? -1.590 15.465 -7.614 1.00 92.12 189 LYS A N 1
ATOM 1506 C CA . LYS A 1 189 ? -2.172 14.296 -8.298 1.00 92.12 189 LYS A CA 1
ATOM 1507 C C . LYS A 1 189 ? -1.545 14.090 -9.679 1.00 92.12 189 LYS A C 1
ATOM 1509 O O . LYS A 1 189 ? -0.973 13.034 -9.941 1.00 92.12 189 LYS A O 1
ATOM 1514 N N . SER A 1 190 ? -1.525 15.144 -10.503 1.00 90.00 190 SER A N 1
ATOM 1515 C CA . SER A 1 190 ? -0.920 15.093 -11.844 1.00 90.00 190 SER A CA 1
ATOM 1516 C C . SER A 1 190 ? 0.584 14.788 -11.831 1.00 90.00 190 SER A C 1
ATOM 1518 O O . SER A 1 190 ? 1.067 14.041 -12.680 1.00 90.00 190 SER A O 1
ATOM 1520 N N . VAL A 1 191 ? 1.332 15.323 -10.856 1.00 88.69 191 VAL A N 1
ATOM 1521 C CA . VAL A 1 191 ? 2.771 15.057 -10.696 1.00 88.69 191 VAL A CA 1
ATOM 1522 C C . VAL A 1 191 ? 3.008 13.588 -10.356 1.00 88.69 191 VAL A C 1
ATOM 1524 O O . VAL A 1 191 ? 3.846 12.949 -10.987 1.00 88.69 191 VAL A O 1
ATOM 1527 N N . ILE A 1 192 ? 2.252 13.041 -9.399 1.00 92.12 192 ILE A N 1
ATOM 1528 C CA . ILE A 1 192 ? 2.355 11.634 -8.999 1.00 92.12 192 ILE A CA 1
ATOM 1529 C C . ILE A 1 192 ? 2.024 10.716 -10.182 1.00 92.12 192 ILE A C 1
ATOM 1531 O O . ILE A 1 192 ? 2.809 9.821 -10.489 1.00 92.12 192 ILE A O 1
ATOM 1535 N N . ALA A 1 193 ? 0.917 10.969 -10.884 1.00 92.75 193 ALA A N 1
ATOM 1536 C CA . ALA A 1 193 ? 0.512 10.195 -12.056 1.00 92.75 193 ALA A CA 1
ATOM 1537 C C . ALA A 1 193 ? 1.570 10.229 -13.175 1.00 92.75 193 ALA A C 1
ATOM 1539 O O . ALA A 1 193 ? 1.931 9.194 -13.732 1.00 92.75 193 ALA A O 1
ATOM 1540 N N . THR A 1 194 ? 2.127 11.410 -13.463 1.00 88.25 194 THR A N 1
ATOM 1541 C CA . THR A 1 194 ? 3.155 11.577 -14.503 1.00 88.25 194 THR A CA 1
ATOM 1542 C C . THR A 1 194 ? 4.428 10.803 -14.160 1.00 88.25 194 THR A C 1
ATOM 1544 O O . THR A 1 194 ? 4.963 10.094 -15.008 1.00 88.25 194 THR A O 1
ATOM 1547 N N . ILE A 1 195 ? 4.906 10.894 -12.913 1.00 86.50 195 ILE A N 1
ATOM 1548 C CA . ILE A 1 195 ? 6.091 10.146 -12.471 1.00 86.50 195 ILE A CA 1
ATOM 1549 C C . ILE A 1 195 ? 5.828 8.639 -12.540 1.00 86.50 195 ILE A C 1
ATOM 1551 O O . ILE A 1 195 ? 6.683 7.905 -13.029 1.00 86.50 195 ILE A O 1
ATOM 1555 N N . ALA A 1 196 ? 4.652 8.178 -12.104 1.00 90.06 196 ALA A N 1
ATOM 1556 C CA . ALA A 1 196 ? 4.277 6.769 -12.185 1.00 90.06 196 ALA A CA 1
ATOM 1557 C C . ALA A 1 196 ? 4.309 6.251 -13.634 1.00 90.06 196 ALA A C 1
ATOM 1559 O O . ALA A 1 196 ? 4.891 5.200 -13.884 1.00 90.06 196 ALA A O 1
ATOM 1560 N N . SER A 1 197 ? 3.776 7.023 -14.588 1.00 87.81 197 SER A N 1
ATOM 1561 C CA . SER A 1 197 ? 3.807 6.692 -16.019 1.00 87.81 197 SER A CA 1
ATOM 1562 C C . SER A 1 197 ? 5.233 6.606 -16.579 1.00 87.81 197 SER A C 1
ATOM 1564 O O . SER A 1 197 ? 5.557 5.680 -17.322 1.00 87.81 197 SER A O 1
ATOM 1566 N N . ILE A 1 198 ? 6.119 7.535 -16.190 1.00 84.31 198 ILE A N 1
ATOM 1567 C CA . ILE A 1 198 ? 7.539 7.501 -16.579 1.00 84.31 198 ILE A CA 1
ATOM 1568 C C . ILE A 1 198 ? 8.207 6.238 -16.029 1.00 84.31 198 ILE A C 1
ATOM 1570 O O . ILE A 1 198 ? 8.869 5.520 -16.776 1.00 84.31 198 ILE A O 1
ATOM 1574 N N . VAL A 1 199 ? 8.020 5.949 -14.737 1.00 84.75 199 VAL A N 1
ATOM 1575 C CA . VAL A 1 199 ? 8.571 4.744 -14.105 1.00 84.75 199 VAL A CA 1
ATOM 1576 C C . VAL A 1 199 ? 8.077 3.491 -14.825 1.00 84.75 199 VAL A C 1
ATOM 1578 O O . VAL A 1 199 ? 8.902 2.667 -15.198 1.00 84.75 199 VAL A O 1
ATOM 1581 N N . ASP A 1 200 ? 6.773 3.373 -15.078 1.00 83.69 200 ASP A N 1
ATOM 1582 C CA . ASP A 1 200 ? 6.173 2.218 -15.757 1.00 83.69 200 ASP A CA 1
ATOM 1583 C C . ASP A 1 200 ? 6.747 2.001 -17.163 1.00 83.69 200 ASP A C 1
ATOM 1585 O O . ASP A 1 200 ? 7.181 0.900 -17.501 1.00 83.69 200 ASP A O 1
ATOM 1589 N N . LYS A 1 201 ? 6.858 3.078 -17.952 1.00 82.00 201 LYS A N 1
ATOM 1590 C CA . LYS A 1 201 ? 7.454 3.048 -19.294 1.00 82.00 201 LYS A CA 1
ATOM 1591 C C . LYS A 1 201 ? 8.890 2.512 -19.284 1.00 82.00 201 LYS A C 1
ATOM 1593 O O . LYS A 1 201 ? 9.290 1.813 -20.211 1.00 82.00 201 LYS A O 1
ATOM 1598 N N . HIS A 1 202 ? 9.676 2.845 -18.260 1.00 77.44 202 HIS A N 1
ATOM 1599 C CA . HIS A 1 202 ? 11.066 2.396 -18.134 1.00 77.44 202 HIS A CA 1
ATOM 1600 C C . HIS A 1 202 ? 11.214 1.051 -17.405 1.00 77.44 202 HIS A C 1
ATOM 1602 O O . HIS A 1 202 ? 12.203 0.348 -17.622 1.00 77.44 202 HIS A O 1
ATOM 1608 N N . HIS A 1 203 ? 10.227 0.654 -16.598 1.00 73.62 203 HIS A N 1
ATOM 1609 C CA . HIS A 1 203 ? 10.174 -0.635 -15.900 1.00 73.62 203 HIS A CA 1
ATOM 1610 C C . HIS A 1 203 ? 10.063 -1.832 -16.863 1.00 73.62 203 HIS A C 1
ATOM 1612 O O . HIS A 1 203 ? 10.453 -2.946 -16.525 1.00 73.62 203 HIS A O 1
ATOM 1618 N N . GLN A 1 204 ? 9.663 -1.598 -18.113 1.00 56.66 204 GLN A N 1
ATOM 1619 C CA . GLN A 1 204 ? 9.549 -2.633 -19.146 1.00 56.66 204 GLN A CA 1
ATOM 1620 C C . GLN A 1 204 ? 10.881 -3.176 -19.695 1.00 56.66 204 GLN A C 1
ATOM 1622 O O . GLN A 1 204 ? 10.885 -4.181 -20.406 1.00 56.66 204 GLN A O 1
ATOM 1627 N N . GLN A 1 205 ? 12.036 -2.586 -19.369 1.00 51.69 205 GLN A N 1
ATOM 1628 C CA . GLN A 1 205 ? 13.324 -3.144 -19.799 1.00 51.69 205 GLN A CA 1
ATOM 1629 C C . GLN A 1 205 ? 13.815 -4.232 -18.832 1.00 51.69 205 GLN A C 1
ATOM 1631 O O . GLN A 1 205 ? 14.769 -4.047 -18.068 1.00 51.69 205 GLN A O 1
ATOM 1636 N N . LYS A 1 206 ? 13.196 -5.421 -18.894 1.00 53.19 206 LYS A N 1
ATOM 1637 C CA . LYS A 1 206 ? 13.848 -6.644 -18.409 1.00 53.19 206 LYS A CA 1
ATOM 1638 C C . LYS A 1 206 ? 15.065 -6.906 -19.285 1.00 53.19 206 LYS A C 1
ATOM 1640 O O . LYS A 1 206 ? 14.960 -7.301 -20.441 1.00 53.19 206 LYS A O 1
ATOM 1645 N N . VAL A 1 207 ? 16.239 -6.690 -18.713 1.00 53.56 207 VAL A N 1
ATOM 1646 C CA . VAL A 1 207 ? 17.488 -7.190 -19.271 1.00 53.56 207 VAL A CA 1
ATOM 1647 C C . VAL A 1 207 ? 17.400 -8.717 -19.300 1.00 53.56 207 VAL A C 1
ATOM 1649 O O . VAL A 1 207 ? 17.521 -9.355 -18.257 1.00 53.56 207 VAL A O 1
ATOM 1652 N N . LYS A 1 208 ? 17.140 -9.297 -20.476 1.00 69.00 208 LYS A N 1
ATOM 1653 C CA . LYS A 1 208 ? 17.271 -10.739 -20.685 1.00 69.00 208 LYS A CA 1
ATOM 1654 C C . LYS A 1 208 ? 18.753 -11.090 -20.699 1.00 69.00 208 LYS A C 1
ATOM 1656 O O . LYS A 1 208 ? 19.553 -10.391 -21.324 1.00 69.00 208 LYS A O 1
ATOM 1661 N N . TYR A 1 209 ? 19.113 -12.158 -20.007 1.00 76.94 209 TYR A N 1
ATOM 1662 C CA . TYR A 1 209 ? 20.407 -12.795 -20.161 1.00 76.94 209 TYR A CA 1
ATOM 1663 C C . TYR A 1 209 ? 20.224 -14.098 -20.931 1.00 76.94 209 TYR A C 1
ATOM 1665 O O . TYR A 1 209 ? 19.134 -14.670 -20.978 1.00 76.94 209 TYR A O 1
ATOM 1673 N N . ILE A 1 210 ? 21.297 -14.565 -21.544 1.00 82.38 210 ILE A N 1
ATOM 1674 C CA . ILE A 1 210 ? 21.381 -15.893 -22.139 1.00 82.38 210 ILE A CA 1
ATOM 1675 C C . ILE A 1 210 ? 22.579 -16.605 -21.538 1.00 82.38 210 ILE A C 1
ATOM 1677 O O . ILE A 1 210 ? 23.638 -16.004 -21.388 1.00 82.38 210 ILE A O 1
ATOM 1681 N N . GLU A 1 211 ? 22.404 -17.867 -21.180 1.00 84.50 211 GLU A N 1
ATOM 1682 C CA . GLU A 1 211 ? 23.484 -18.753 -20.754 1.00 84.50 211 GLU A CA 1
ATOM 1683 C C . GLU A 1 211 ? 23.769 -19.734 -21.887 1.00 84.50 211 GLU A C 1
ATOM 1685 O O . GLU A 1 211 ? 22.852 -20.390 -22.390 1.00 84.50 211 GLU A O 1
ATOM 1690 N N . LEU A 1 212 ? 25.028 -19.830 -22.306 1.00 80.75 212 LEU A N 1
ATOM 1691 C CA . LEU A 1 212 ? 25.439 -20.784 -23.332 1.00 80.75 212 LEU A CA 1
ATOM 1692 C C . LEU A 1 212 ? 25.289 -22.216 -22.822 1.00 80.75 212 LEU A C 1
ATOM 1694 O O . LEU A 1 212 ? 25.856 -22.584 -21.799 1.00 80.75 212 LEU A O 1
ATOM 1698 N N . THR A 1 213 ? 24.551 -23.042 -23.557 1.00 88.38 213 THR A N 1
ATOM 1699 C CA . THR A 1 213 ? 24.369 -24.477 -23.282 1.00 88.38 213 THR A CA 1
ATOM 1700 C C . THR A 1 213 ? 25.395 -25.340 -24.018 1.00 88.38 213 THR A C 1
ATOM 1702 O O . THR A 1 213 ? 25.535 -26.525 -23.725 1.00 88.38 213 THR A O 1
ATOM 1705 N N . SER A 1 214 ? 26.143 -24.745 -24.951 1.00 83.81 214 SER A N 1
ATOM 1706 C CA . SER A 1 214 ? 27.291 -25.335 -25.642 1.00 83.81 214 SER A CA 1
ATOM 1707 C C . SER A 1 214 ? 28.239 -24.234 -26.126 1.00 83.81 214 SER A C 1
ATOM 1709 O O . SER A 1 214 ? 27.865 -23.061 -26.150 1.00 83.81 214 SER A O 1
ATOM 1711 N N . ASP A 1 215 ? 29.463 -24.598 -26.517 1.00 81.44 215 ASP A N 1
ATOM 1712 C CA . ASP A 1 215 ? 30.338 -23.680 -27.251 1.00 81.44 215 ASP A CA 1
ATOM 1713 C C . ASP A 1 215 ? 29.611 -23.188 -28.512 1.00 81.44 215 ASP A C 1
ATOM 1715 O O . ASP A 1 215 ? 29.005 -23.986 -29.232 1.00 81.44 215 ASP A O 1
ATOM 1719 N N . SER A 1 216 ? 29.660 -21.882 -28.778 1.00 79.81 216 SER A N 1
ATOM 1720 C CA . SER A 1 216 ? 28.864 -21.271 -29.843 1.00 79.81 216 SER A CA 1
ATOM 1721 C C . SER A 1 216 ? 29.696 -20.377 -30.747 1.00 79.81 216 SER A C 1
ATOM 1723 O O . SER A 1 216 ? 30.428 -19.525 -30.235 1.00 79.81 216 SER A O 1
ATOM 1725 N N . PRO A 1 217 ? 29.550 -20.479 -32.080 1.00 81.56 217 PRO A N 1
ATOM 1726 C CA . PRO A 1 217 ? 30.091 -19.473 -32.978 1.00 81.56 217 PRO A CA 1
ATOM 1727 C C . PRO A 1 217 ? 29.411 -18.120 -32.740 1.00 81.56 217 PRO A C 1
ATOM 1729 O O . PRO A 1 217 ? 28.255 -18.052 -32.309 1.00 81.56 217 PRO A O 1
ATOM 1732 N N . ILE A 1 218 ? 30.138 -17.049 -33.052 1.00 81.81 218 ILE A N 1
ATOM 1733 C CA . ILE A 1 218 ? 29.630 -15.675 -33.036 1.00 81.81 218 ILE A CA 1
ATOM 1734 C C . ILE A 1 218 ? 29.848 -14.977 -34.372 1.00 81.81 218 ILE A C 1
ATOM 1736 O O . ILE A 1 218 ? 30.805 -15.271 -35.095 1.00 81.81 218 ILE A O 1
ATOM 1740 N N . TYR A 1 219 ? 28.971 -14.022 -34.667 1.00 80.50 219 TYR A N 1
ATOM 1741 C CA . TYR A 1 219 ? 28.881 -13.349 -35.961 1.00 80.50 219 TYR A CA 1
ATOM 1742 C C . TYR A 1 219 ? 28.810 -11.834 -35.792 1.00 80.50 219 TYR A C 1
ATOM 1744 O O . TYR A 1 219 ? 28.312 -11.335 -34.779 1.00 80.50 219 TYR A O 1
ATOM 1752 N N . LYS A 1 220 ? 29.310 -11.089 -36.784 1.00 80.88 220 LYS A N 1
ATOM 1753 C CA . LYS A 1 220 ? 29.268 -9.622 -36.767 1.00 80.88 220 LYS A CA 1
ATOM 1754 C C . LYS A 1 220 ? 27.903 -9.105 -37.220 1.00 80.88 220 LYS A C 1
ATOM 1756 O O . LYS A 1 220 ? 27.402 -8.135 -36.660 1.00 80.88 220 LYS A O 1
ATOM 1761 N N . LEU A 1 221 ? 27.304 -9.769 -38.202 1.00 82.94 221 LEU A N 1
ATOM 1762 C CA . LEU A 1 221 ? 25.950 -9.535 -38.691 1.00 82.94 221 LEU A CA 1
ATOM 1763 C C . LEU A 1 221 ? 25.146 -10.838 -38.665 1.00 82.94 221 LEU A C 1
ATOM 1765 O O . LEU A 1 221 ? 25.702 -11.930 -38.736 1.00 82.94 221 LEU A O 1
ATOM 1769 N N . GLN A 1 222 ? 23.821 -10.719 -38.610 1.00 78.88 222 GLN A N 1
ATOM 1770 C CA . GLN A 1 222 ? 22.907 -11.870 -38.587 1.00 78.88 222 GLN A CA 1
ATOM 1771 C C . GLN A 1 222 ? 23.001 -12.735 -39.856 1.00 78.88 222 GLN A C 1
ATOM 1773 O O . GLN A 1 222 ? 22.763 -13.936 -39.804 1.00 78.88 222 GLN A O 1
ATOM 1778 N N . SER A 1 223 ? 23.342 -12.118 -40.991 1.00 81.38 223 SER A N 1
ATOM 1779 C CA . SER A 1 223 ? 23.444 -12.760 -42.305 1.00 81.38 223 SER A CA 1
ATOM 1780 C C . SER A 1 223 ? 24.811 -13.387 -42.590 1.00 81.38 223 SER A C 1
ATOM 1782 O O . SER A 1 223 ? 25.015 -13.920 -43.678 1.00 81.38 223 SER A O 1
ATOM 1784 N N . ASP A 1 224 ? 25.777 -13.269 -41.676 1.00 79.56 224 ASP A N 1
ATOM 1785 C CA . ASP A 1 224 ? 27.131 -13.752 -41.930 1.00 79.56 224 ASP A CA 1
ATOM 1786 C C . ASP A 1 224 ? 27.183 -15.286 -41.898 1.00 79.56 224 ASP A C 1
ATOM 1788 O O . ASP A 1 224 ? 26.694 -15.932 -40.974 1.00 79.56 224 ASP A O 1
ATOM 1792 N N . HIS A 1 225 ? 27.860 -15.879 -42.881 1.00 77.44 225 HIS A N 1
ATOM 1793 C CA . HIS A 1 225 ? 28.109 -17.325 -42.924 1.00 77.44 225 HIS A CA 1
ATOM 1794 C C . HIS A 1 225 ? 29.454 -17.725 -42.298 1.00 77.44 225 HIS A C 1
ATOM 1796 O O . HIS A 1 225 ? 29.685 -18.905 -42.036 1.00 77.44 225 HIS A O 1
ATOM 1802 N N . GLN A 1 226 ? 30.345 -16.760 -42.044 1.00 77.94 226 GLN A N 1
ATOM 1803 C CA . GLN A 1 226 ? 31.657 -16.992 -41.442 1.00 77.94 226 GLN A CA 1
ATOM 1804 C C . GLN A 1 226 ? 31.680 -16.471 -40.002 1.00 77.94 226 GLN A C 1
ATOM 1806 O O . GLN A 1 226 ? 31.468 -15.285 -39.757 1.00 77.94 226 GLN A O 1
ATOM 1811 N N . SER A 1 227 ? 31.968 -17.358 -39.048 1.00 78.31 227 SER A N 1
ATOM 1812 C CA . SER A 1 227 ? 32.107 -16.983 -37.640 1.00 78.31 227 SER A CA 1
ATOM 1813 C C . SER A 1 227 ? 33.377 -16.164 -37.407 1.00 78.31 227 SER A C 1
ATOM 1815 O O . SER A 1 227 ? 34.439 -16.507 -37.931 1.00 78.31 227 SER A O 1
ATOM 1817 N N . ILE A 1 228 ? 33.298 -15.156 -36.541 1.00 76.12 228 ILE A N 1
ATOM 1818 C CA . ILE A 1 228 ? 34.443 -14.322 -36.132 1.00 76.12 228 ILE A CA 1
ATOM 1819 C C . ILE A 1 228 ? 35.103 -14.799 -34.829 1.00 76.12 228 ILE A C 1
ATOM 1821 O O . ILE A 1 228 ? 36.089 -14.220 -34.381 1.00 76.12 228 ILE A O 1
ATOM 1825 N N . GLY A 1 229 ? 34.559 -15.846 -34.208 1.00 75.19 229 GLY A N 1
ATOM 1826 C CA . GLY A 1 229 ? 35.055 -16.405 -32.956 1.00 75.19 229 GLY A CA 1
ATOM 1827 C C . GLY A 1 229 ? 34.100 -17.436 -32.364 1.00 75.19 229 GLY A C 1
ATOM 1828 O O . GLY A 1 229 ? 33.090 -17.784 -32.980 1.00 75.19 229 GLY A O 1
ATOM 1829 N N . ILE A 1 230 ? 34.432 -17.906 -31.161 1.00 76.56 230 ILE A N 1
ATOM 1830 C CA . ILE A 1 230 ? 33.651 -18.883 -30.394 1.00 76.56 230 ILE A CA 1
ATOM 1831 C C . ILE A 1 230 ? 33.524 -18.392 -28.947 1.00 76.56 230 ILE A C 1
ATOM 1833 O O . ILE A 1 230 ? 34.528 -18.013 -28.343 1.00 76.56 230 ILE A O 1
ATOM 1837 N N . LEU A 1 231 ? 32.311 -18.441 -28.399 1.00 74.12 231 LEU A N 1
ATOM 1838 C CA . LEU A 1 231 ? 32.022 -18.286 -26.969 1.00 74.12 231 LEU A CA 1
ATOM 1839 C C . LEU A 1 231 ? 31.920 -19.651 -26.293 1.00 74.12 231 LEU A C 1
ATOM 1841 O O . LEU A 1 231 ? 31.600 -20.644 -26.953 1.00 74.12 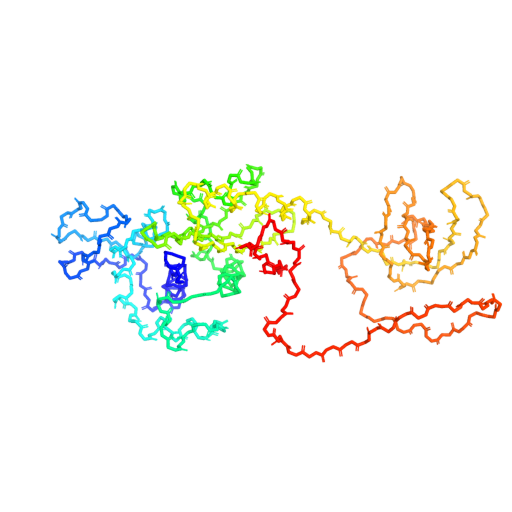231 LEU A O 1
ATOM 1845 N N . LYS A 1 232 ? 32.201 -19.713 -24.991 1.00 77.50 232 LYS A N 1
ATOM 1846 C CA . LYS A 1 232 ? 32.288 -20.978 -24.254 1.00 77.50 232 LYS A CA 1
ATOM 1847 C C . LYS A 1 232 ? 31.010 -21.296 -23.489 1.00 77.50 232 LYS A C 1
ATOM 1849 O O . LYS A 1 232 ? 30.323 -20.414 -22.986 1.00 77.50 232 LYS A O 1
ATOM 1854 N N . VAL A 1 233 ? 30.702 -22.589 -23.392 1.00 78.19 233 VAL A N 1
ATOM 1855 C CA . VAL A 1 233 ? 29.568 -23.092 -22.604 1.00 78.19 233 VAL A CA 1
ATOM 1856 C C . VAL A 1 233 ? 29.578 -22.549 -21.164 1.00 78.19 233 VAL A C 1
ATOM 1858 O O . VAL A 1 233 ? 30.636 -22.389 -20.555 1.00 78.19 233 VAL A O 1
ATOM 1861 N N . ASN A 1 234 ? 28.387 -22.305 -20.611 1.00 74.44 234 ASN A N 1
ATOM 1862 C CA . ASN A 1 234 ? 28.107 -21.725 -19.291 1.00 74.44 234 ASN A CA 1
ATOM 1863 C C . ASN A 1 234 ? 28.462 -20.238 -19.122 1.00 74.44 234 ASN A C 1
ATOM 1865 O O . ASN A 1 234 ? 28.271 -19.690 -18.035 1.00 74.44 234 ASN A O 1
ATOM 1869 N N . GLU A 1 235 ? 28.949 -19.556 -20.161 1.00 75.12 235 GLU A N 1
ATOM 1870 C CA . GLU A 1 235 ? 29.074 -18.098 -20.127 1.00 75.12 235 GLU A CA 1
ATOM 1871 C C . GLU A 1 235 ? 27.690 -17.436 -20.241 1.00 75.12 235 GLU A C 1
ATOM 1873 O O . GLU A 1 235 ? 26.820 -17.892 -20.990 1.00 75.12 235 GLU A O 1
ATOM 1878 N N . ILE A 1 236 ? 27.483 -16.355 -19.479 1.00 74.62 236 ILE A N 1
ATOM 1879 C CA . ILE A 1 236 ? 26.210 -15.627 -19.416 1.00 74.62 236 ILE A CA 1
ATOM 1880 C C . ILE A 1 236 ? 26.376 -14.240 -20.032 1.00 74.62 236 ILE A C 1
ATOM 1882 O O . ILE A 1 236 ? 27.190 -13.439 -19.569 1.00 74.62 236 ILE A O 1
ATOM 1886 N N . PHE A 1 237 ? 25.550 -13.924 -21.026 1.00 76.62 237 PHE A N 1
ATOM 1887 C CA . PHE A 1 237 ? 25.595 -12.659 -21.753 1.00 76.62 237 PHE A CA 1
ATOM 1888 C C . PHE A 1 237 ? 24.298 -11.881 -21.624 1.00 76.62 237 PHE A C 1
ATOM 1890 O O . PHE A 1 237 ? 23.207 -12.444 -21.602 1.00 76.62 237 PHE A O 1
ATOM 1897 N N . ARG A 1 238 ? 24.420 -10.554 -21.566 1.00 75.75 238 ARG A N 1
ATOM 1898 C CA . ARG A 1 238 ? 23.277 -9.649 -21.659 1.00 75.75 238 ARG A CA 1
ATOM 1899 C C . ARG A 1 238 ? 22.785 -9.600 -23.104 1.00 75.75 238 ARG A C 1
ATOM 1901 O O . ARG A 1 238 ? 23.549 -9.234 -23.995 1.00 75.75 238 ARG A O 1
ATOM 1908 N N . VAL A 1 239 ? 21.501 -9.876 -23.298 1.00 81.75 239 VAL A N 1
ATOM 1909 C CA . VAL A 1 239 ? 20.814 -9.713 -24.579 1.00 81.75 239 VAL A CA 1
ATOM 1910 C C . VAL A 1 239 ? 20.597 -8.225 -24.848 1.00 81.75 239 VAL A C 1
ATOM 1912 O O . VAL A 1 239 ? 20.088 -7.490 -23.995 1.00 81.75 239 VAL A O 1
ATOM 1915 N N . THR A 1 240 ? 21.001 -7.783 -26.034 1.00 77.25 240 THR A N 1
ATOM 1916 C CA . THR A 1 240 ? 20.787 -6.429 -26.563 1.00 77.25 240 THR A CA 1
ATOM 1917 C C . THR A 1 240 ? 19.749 -6.405 -27.682 1.00 77.25 240 THR A C 1
ATOM 1919 O O . THR A 1 240 ? 19.058 -5.399 -27.823 1.00 77.25 240 THR A O 1
ATOM 1922 N N . SER A 1 241 ? 19.577 -7.506 -28.423 1.00 81.44 241 SER A N 1
ATOM 1923 C CA . SER A 1 241 ? 18.480 -7.691 -29.381 1.00 81.44 241 SER A CA 1
ATOM 1924 C C . SER A 1 241 ? 18.051 -9.160 -29.481 1.00 81.44 241 SER A C 1
ATOM 1926 O O . SER A 1 241 ? 18.796 -10.069 -29.112 1.00 81.44 241 SER A O 1
ATOM 1928 N N . ASN A 1 242 ? 16.823 -9.398 -29.940 1.00 84.38 242 ASN A N 1
ATOM 1929 C CA . ASN A 1 242 ? 16.217 -10.725 -30.034 1.00 84.38 242 ASN A CA 1
ATOM 1930 C C . ASN A 1 242 ? 15.643 -10.918 -31.441 1.00 84.38 242 ASN A C 1
ATOM 1932 O O . ASN A 1 242 ? 14.596 -10.361 -31.751 1.00 84.38 242 ASN A O 1
ATOM 1936 N N . GLU A 1 243 ? 16.334 -11.703 -32.260 1.00 83.88 243 GLU A N 1
ATOM 1937 C CA . GLU A 1 243 ? 16.044 -11.929 -33.681 1.00 83.88 243 GLU A CA 1
ATOM 1938 C C . GLU A 1 243 ? 15.496 -13.345 -33.887 1.00 83.88 243 GLU A C 1
ATOM 1940 O O . GLU A 1 243 ? 15.580 -14.167 -32.979 1.00 83.88 243 GLU A O 1
ATOM 1945 N N . ASP A 1 244 ? 14.982 -13.693 -35.066 1.00 82.88 244 ASP A N 1
ATOM 1946 C CA . ASP A 1 244 ? 14.314 -14.990 -35.288 1.00 82.88 244 ASP A CA 1
ATOM 1947 C C . ASP A 1 244 ? 15.159 -16.201 -34.851 1.00 82.88 244 ASP A C 1
ATOM 1949 O O . ASP A 1 244 ? 14.704 -17.023 -34.051 1.00 82.88 244 ASP A O 1
ATOM 1953 N N . THR A 1 245 ? 16.417 -16.278 -35.293 1.00 89.75 245 THR A N 1
ATOM 1954 C CA . THR A 1 245 ? 17.323 -17.407 -35.007 1.00 89.75 245 THR A CA 1
ATOM 1955 C C . THR A 1 245 ? 18.521 -17.042 -34.130 1.00 89.75 245 THR A C 1
ATOM 1957 O O . THR A 1 245 ? 19.262 -17.934 -33.711 1.00 89.75 245 THR A O 1
ATOM 1960 N N . MET A 1 246 ? 18.704 -15.759 -33.807 1.00 91.50 246 MET A N 1
ATOM 1961 C CA . MET A 1 246 ? 19.898 -15.237 -33.135 1.00 91.50 246 MET A CA 1
ATOM 1962 C C . MET A 1 246 ? 19.532 -14.311 -31.967 1.00 91.50 246 MET A C 1
ATOM 1964 O O . MET A 1 246 ? 18.498 -13.647 -31.982 1.00 91.50 246 MET A O 1
ATOM 1968 N N . TYR A 1 247 ? 20.415 -14.208 -30.977 1.00 90.38 247 TYR A N 1
ATOM 1969 C CA . TYR A 1 247 ? 20.424 -13.098 -30.024 1.00 90.38 247 TYR A CA 1
ATOM 1970 C C . TYR A 1 247 ? 21.569 -12.146 -30.347 1.00 90.38 247 TYR A C 1
ATOM 1972 O O . TYR A 1 247 ? 22.693 -12.588 -30.587 1.00 90.38 247 TYR A O 1
ATOM 1980 N N . GLY A 1 248 ? 21.297 -10.844 -30.301 1.00 87.00 248 GLY A N 1
ATOM 1981 C CA . GLY A 1 248 ? 22.333 -9.827 -30.195 1.00 87.00 248 GLY A CA 1
ATOM 1982 C C . GLY A 1 248 ? 22.826 -9.746 -28.753 1.00 87.00 248 GLY A C 1
ATOM 1983 O O . GLY A 1 248 ? 22.019 -9.684 -27.822 1.00 87.00 248 GLY A O 1
ATOM 1984 N N . ILE A 1 249 ? 24.142 -9.745 -28.560 1.00 81.06 249 ILE A N 1
ATOM 1985 C CA . ILE A 1 249 ? 24.790 -9.553 -27.260 1.00 81.06 249 ILE A CA 1
ATOM 1986 C C . ILE A 1 249 ? 25.851 -8.459 -27.342 1.00 81.06 249 ILE A C 1
ATOM 1988 O O . ILE A 1 249 ? 26.485 -8.253 -28.379 1.00 81.06 249 ILE A O 1
ATOM 1992 N N . GLN A 1 250 ? 26.064 -7.760 -26.229 1.00 68.19 250 GLN A N 1
ATOM 1993 C CA . GLN A 1 250 ? 27.140 -6.777 -26.123 1.00 68.19 250 GLN A CA 1
ATOM 1994 C C . GLN A 1 250 ? 28.487 -7.489 -25.942 1.00 68.19 250 GLN A C 1
ATOM 1996 O O . GLN A 1 250 ? 28.658 -8.242 -24.983 1.00 68.19 250 GLN A O 1
ATOM 2001 N N . PHE A 1 251 ? 29.460 -7.198 -26.808 1.00 61.56 251 PHE A N 1
ATOM 2002 C CA . PHE A 1 251 ? 30.835 -7.683 -26.685 1.00 61.56 251 PHE A CA 1
ATOM 2003 C C . PHE A 1 251 ? 31.825 -6.543 -26.957 1.00 61.56 251 PHE A C 1
ATOM 2005 O O . PHE A 1 251 ? 31.992 -6.079 -28.087 1.00 61.56 251 PHE A O 1
ATOM 2012 N N . GLY A 1 252 ? 32.459 -6.036 -25.896 1.00 62.16 252 GLY A N 1
ATOM 2013 C CA . GLY A 1 252 ? 33.235 -4.794 -25.971 1.00 62.16 252 GLY A CA 1
ATOM 2014 C C . GLY A 1 252 ? 32.345 -3.605 -26.356 1.00 62.16 252 GLY A C 1
ATOM 2015 O O . GLY A 1 252 ? 31.287 -3.409 -25.761 1.00 62.16 252 GLY A O 1
ATOM 2016 N N . SER A 1 253 ? 32.751 -2.823 -27.362 1.00 56.12 253 SER A N 1
ATOM 2017 C CA . SER A 1 253 ? 31.983 -1.688 -27.909 1.00 56.12 253 SER A CA 1
ATOM 2018 C C . SER A 1 253 ? 31.025 -2.064 -29.046 1.00 56.12 253 SER A C 1
ATOM 2020 O O . SER A 1 253 ? 30.337 -1.196 -29.577 1.00 56.12 253 SER A O 1
ATOM 2022 N N . SER A 1 254 ? 30.981 -3.338 -29.442 1.00 61.12 254 SER A N 1
ATOM 2023 C CA . SER A 1 254 ? 30.184 -3.816 -30.575 1.00 61.12 254 SER A CA 1
ATOM 2024 C C . SER A 1 254 ? 29.075 -4.764 -30.125 1.00 61.12 254 SER A C 1
ATOM 2026 O O . SER A 1 254 ? 29.149 -5.381 -29.062 1.00 61.12 254 SER A O 1
ATOM 2028 N N . ILE A 1 255 ? 28.050 -4.893 -30.965 1.00 74.62 255 ILE A N 1
ATOM 2029 C CA . ILE A 1 255 ? 27.054 -5.960 -30.856 1.00 74.62 255 ILE A CA 1
ATOM 2030 C C . ILE A 1 255 ? 27.525 -7.113 -31.738 1.00 74.62 255 ILE A C 1
ATOM 2032 O O . ILE A 1 255 ? 27.927 -6.895 -32.881 1.00 74.62 255 ILE A O 1
ATOM 2036 N N . ILE A 1 256 ? 27.481 -8.325 -31.195 1.00 83.00 256 ILE A N 1
ATOM 2037 C CA . ILE A 1 256 ? 27.710 -9.568 -31.935 1.00 83.00 256 ILE A CA 1
ATOM 2038 C C . ILE A 1 256 ? 26.482 -10.462 -31.803 1.00 83.00 256 ILE A C 1
ATOM 2040 O O . ILE A 1 256 ? 25.693 -10.310 -30.871 1.00 83.00 256 ILE A O 1
ATOM 2044 N N . TYR A 1 257 ? 26.334 -11.402 -32.726 1.00 88.88 257 TYR A N 1
ATOM 2045 C CA . TYR A 1 257 ? 25.181 -12.288 -32.785 1.00 88.88 257 TYR A CA 1
ATOM 2046 C C . TYR A 1 257 ? 25.574 -13.719 -32.441 1.00 88.88 257 TYR A C 1
ATOM 2048 O O . TYR A 1 257 ? 26.581 -14.227 -32.937 1.00 88.88 257 TYR A O 1
ATOM 2056 N N . VAL A 1 258 ? 24.754 -14.368 -31.615 1.00 88.69 258 VAL A N 1
ATOM 2057 C CA . VAL A 1 258 ? 24.908 -15.764 -31.195 1.00 88.69 258 VAL A CA 1
ATOM 2058 C C . VAL A 1 258 ? 23.638 -16.560 -31.529 1.00 88.69 258 VAL A C 1
ATOM 2060 O O . VAL A 1 258 ? 22.536 -16.057 -31.290 1.00 88.69 258 VAL A O 1
ATOM 2063 N N . PRO A 1 259 ? 23.738 -17.779 -32.087 1.00 93.62 259 PRO A N 1
ATOM 2064 C CA . PRO A 1 259 ? 22.563 -18.581 -32.403 1.00 93.62 259 PRO A CA 1
ATOM 2065 C C . PRO A 1 259 ? 21.774 -19.011 -31.171 1.00 93.62 259 PRO A C 1
ATOM 2067 O O . PRO A 1 259 ? 22.326 -19.482 -30.175 1.00 93.62 259 PRO A O 1
ATOM 2070 N N . LYS A 1 260 ? 20.446 -18.934 -31.279 1.00 93.31 260 LYS A N 1
ATOM 2071 C CA . LYS A 1 260 ? 19.517 -19.351 -30.222 1.00 93.31 260 LYS A CA 1
ATOM 2072 C C . LYS A 1 260 ? 19.635 -20.830 -29.868 1.00 93.31 260 LYS A C 1
ATOM 2074 O O . LYS A 1 260 ? 19.393 -21.199 -28.727 1.00 93.31 260 LYS A O 1
ATOM 2079 N N . SER A 1 261 ? 20.033 -21.670 -30.823 1.00 94.38 261 SER A N 1
ATOM 2080 C CA . SER A 1 261 ? 20.215 -23.111 -30.615 1.00 94.38 261 SER A CA 1
ATOM 2081 C C . SER A 1 261 ? 21.323 -23.458 -29.615 1.00 94.38 261 SER A C 1
ATOM 2083 O O . SER A 1 261 ? 21.343 -24.581 -29.119 1.00 94.38 261 SER A O 1
ATOM 2085 N N . HIS A 1 262 ? 22.223 -22.520 -29.302 1.00 91.25 262 HIS A N 1
ATOM 2086 C CA . HIS A 1 262 ? 23.347 -22.738 -28.388 1.00 91.25 262 HIS A CA 1
ATOM 2087 C C . HIS A 1 262 ? 23.139 -22.129 -26.997 1.00 91.25 262 HIS A C 1
ATOM 2089 O O . HIS A 1 262 ? 24.066 -22.151 -26.185 1.00 91.25 262 HIS A O 1
ATOM 2095 N N . VAL A 1 263 ? 21.967 -21.557 -26.701 1.00 88.75 263 VAL A N 1
ATOM 2096 C CA . VAL A 1 263 ? 21.750 -20.819 -25.451 1.00 88.75 263 VAL A CA 1
ATOM 2097 C C . VAL A 1 263 ? 20.388 -21.109 -24.825 1.00 88.75 263 VAL A C 1
ATOM 2099 O O . VAL A 1 263 ? 19.438 -21.488 -25.504 1.00 88.75 263 VAL A O 1
ATOM 2102 N N . LYS A 1 264 ? 20.274 -20.877 -23.517 1.00 89.00 264 LYS A N 1
ATOM 2103 C CA . LYS A 1 264 ? 18.999 -20.815 -22.789 1.00 89.00 264 LYS A CA 1
ATOM 2104 C C . LYS A 1 264 ? 18.786 -19.402 -22.249 1.00 89.00 264 LYS A C 1
ATOM 2106 O O . LYS A 1 264 ? 19.733 -18.777 -21.770 1.00 89.00 264 LYS A O 1
ATOM 2111 N N . GLU A 1 265 ? 17.560 -18.887 -22.325 1.00 84.81 265 GLU A N 1
ATOM 2112 C CA . GLU A 1 265 ? 17.222 -17.606 -21.693 1.00 84.81 265 GLU A CA 1
ATOM 2113 C C . GLU A 1 265 ? 17.300 -17.732 -20.165 1.00 84.81 265 GLU A C 1
ATOM 2115 O O . GLU A 1 265 ? 16.914 -18.748 -19.586 1.00 84.81 265 GLU A O 1
ATOM 2120 N N . THR A 1 266 ? 17.792 -16.687 -19.504 1.00 71.06 266 THR A N 1
ATOM 2121 C CA . THR A 1 266 ? 17.862 -16.606 -18.046 1.00 71.06 266 THR A CA 1
ATOM 2122 C C . THR A 1 266 ? 17.690 -15.166 -17.564 1.00 71.06 266 THR A C 1
ATOM 2124 O O . THR A 1 266 ? 17.943 -14.199 -18.283 1.00 71.06 266 THR A O 1
ATOM 2127 N N . THR A 1 267 ? 17.241 -15.009 -16.323 1.00 64.62 267 THR A N 1
ATOM 2128 C CA . THR A 1 267 ? 17.171 -13.719 -15.616 1.00 64.62 267 THR A CA 1
ATOM 2129 C C . THR A 1 267 ? 18.323 -13.549 -14.624 1.00 64.62 267 THR A C 1
ATOM 2131 O O . THR A 1 267 ? 18.428 -12.514 -13.962 1.00 64.62 267 THR A O 1
ATOM 2134 N N . ILE A 1 268 ? 19.214 -14.545 -14.536 1.00 57.91 268 ILE A N 1
ATOM 2135 C CA . ILE A 1 268 ? 20.382 -14.529 -13.658 1.00 57.91 268 ILE A CA 1
ATOM 2136 C C . ILE A 1 268 ? 21.363 -13.467 -14.157 1.00 57.91 268 ILE A C 1
ATOM 2138 O O . ILE A 1 268 ? 21.996 -13.607 -15.203 1.00 57.91 268 ILE A O 1
ATOM 2142 N N . LYS A 1 269 ? 21.515 -12.400 -13.369 1.00 53.88 269 LYS A N 1
ATOM 2143 C CA . LYS A 1 269 ? 22.598 -11.432 -13.543 1.00 53.88 269 LYS A CA 1
ATOM 2144 C C . LYS A 1 269 ? 23.931 -12.158 -13.304 1.00 53.88 269 LYS A C 1
ATOM 2146 O O . LYS A 1 269 ? 24.053 -12.806 -12.264 1.00 53.88 269 LYS A O 1
ATOM 2151 N N . PRO A 1 270 ? 24.932 -12.041 -14.196 1.00 52.22 270 PRO A N 1
ATOM 2152 C CA . PRO A 1 270 ? 26.215 -12.699 -13.998 1.00 52.22 270 PRO A CA 1
ATOM 2153 C C . PRO A 1 270 ? 26.830 -12.241 -12.672 1.00 52.22 270 PRO A C 1
ATOM 2155 O O . PRO A 1 270 ? 27.077 -11.052 -12.455 1.00 52.22 270 PRO A O 1
ATOM 2158 N N . THR A 1 271 ? 27.047 -13.188 -11.764 1.00 40.19 271 THR A N 1
ATOM 2159 C CA . THR A 1 271 ? 27.818 -12.981 -10.539 1.00 40.19 271 THR A CA 1
ATOM 2160 C C . THR A 1 271 ? 29.298 -12.990 -10.904 1.00 40.19 271 THR A C 1
ATOM 2162 O O . THR A 1 271 ? 29.923 -14.041 -10.931 1.00 40.19 271 THR A O 1
ATOM 2165 N N . ASN A 1 272 ? 29.820 -11.789 -11.167 1.00 33.75 272 ASN A N 1
ATOM 2166 C CA . ASN A 1 272 ? 31.228 -11.432 -11.379 1.00 33.75 272 ASN A CA 1
ATOM 2167 C C . ASN A 1 272 ? 31.887 -11.964 -12.663 1.00 33.75 272 ASN A C 1
ATOM 2169 O O . ASN A 1 272 ? 32.016 -13.163 -12.868 1.00 33.75 272 ASN A O 1
ATOM 2173 N N . TYR A 1 273 ? 32.458 -11.049 -13.452 1.00 33.88 273 TYR A N 1
ATOM 2174 C CA . TYR A 1 273 ? 33.547 -11.374 -14.372 1.00 33.88 273 TYR A CA 1
ATOM 2175 C C . TYR A 1 273 ? 34.680 -10.361 -14.211 1.00 33.88 273 TYR A C 1
ATOM 2177 O O . TYR A 1 273 ? 34.625 -9.257 -14.743 1.00 33.88 273 TYR A O 1
ATOM 2185 N N . PHE A 1 274 ? 35.749 -10.782 -13.534 1.00 28.67 274 PHE A N 1
ATOM 2186 C CA . PHE A 1 274 ? 37.090 -10.413 -13.968 1.00 28.67 274 PHE A CA 1
ATOM 2187 C C . PHE A 1 274 ? 37.511 -11.454 -15.008 1.00 28.67 274 PHE A C 1
ATOM 2189 O O . PHE A 1 274 ? 37.884 -12.573 -14.656 1.00 28.67 274 PHE A O 1
ATOM 2196 N N . ILE A 1 275 ? 37.458 -11.108 -16.296 1.00 30.67 275 ILE A N 1
ATOM 2197 C CA . ILE A 1 275 ? 38.153 -11.885 -17.331 1.00 30.67 275 ILE A CA 1
ATOM 2198 C C . ILE A 1 275 ? 39.633 -11.493 -17.258 1.00 30.67 275 ILE A C 1
ATOM 2200 O O . ILE A 1 275 ? 40.121 -10.638 -17.993 1.00 30.67 275 ILE A O 1
ATOM 2204 N N . HIS A 1 276 ? 40.380 -12.107 -16.341 1.00 28.03 276 HIS A N 1
ATOM 2205 C CA . HIS A 1 276 ? 41.840 -12.102 -16.406 1.00 28.03 276 HIS A CA 1
ATOM 2206 C C . HIS A 1 27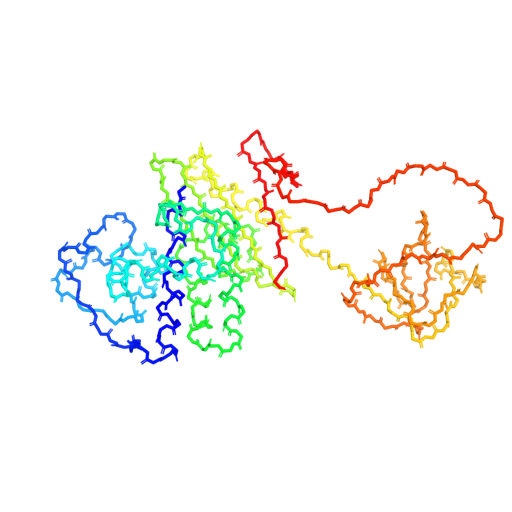6 ? 42.316 -13.250 -17.297 1.00 28.03 276 HIS A C 1
ATOM 2208 O O . HIS A 1 276 ? 42.737 -14.290 -16.800 1.00 28.03 276 HIS A O 1
ATOM 2214 N N . LYS A 1 277 ? 42.276 -13.050 -18.621 1.00 25.94 277 LYS A N 1
ATOM 2215 C CA . LYS A 1 277 ? 43.236 -13.653 -19.563 1.00 25.94 277 LYS A CA 1
ATOM 2216 C C . LYS A 1 277 ? 43.171 -12.953 -20.924 1.00 25.94 277 LYS A C 1
ATOM 2218 O O . LYS A 1 277 ? 42.135 -12.902 -21.572 1.00 25.94 277 LYS A O 1
ATOM 2223 N N . ARG A 1 278 ? 44.316 -12.381 -21.306 1.00 25.58 278 ARG A N 1
ATOM 2224 C CA . ARG A 1 278 ? 44.572 -11.614 -22.534 1.00 25.58 278 ARG A CA 1
ATOM 2225 C C . ARG A 1 278 ? 44.417 -12.484 -23.795 1.00 25.58 278 ARG A C 1
ATOM 2227 O O . ARG A 1 278 ? 45.019 -13.556 -23.822 1.00 25.58 278 ARG A O 1
ATOM 2234 N N . PRO A 1 279 ? 43.800 -11.984 -24.878 1.00 27.41 279 PRO A N 1
ATOM 2235 C CA . PRO A 1 279 ? 44.221 -12.283 -26.241 1.00 27.41 279 PRO A CA 1
ATOM 2236 C C . PRO A 1 279 ? 45.321 -11.297 -26.662 1.00 27.41 279 PRO A C 1
ATOM 2238 O O . PRO A 1 279 ? 45.254 -10.097 -26.395 1.00 27.41 279 PRO A O 1
ATOM 2241 N N . THR A 1 280 ? 46.365 -11.817 -27.295 1.00 32.62 280 THR A N 1
ATOM 2242 C CA . THR A 1 280 ? 47.397 -11.053 -27.997 1.00 32.62 280 THR A CA 1
ATOM 2243 C C . THR A 1 280 ? 46.791 -10.315 -29.202 1.00 32.62 280 THR A C 1
ATOM 2245 O O . THR A 1 280 ? 45.959 -10.877 -29.904 1.00 32.62 280 THR A O 1
ATOM 2248 N N . PHE A 1 281 ? 47.280 -9.090 -29.444 1.00 25.31 281 PHE A N 1
ATOM 2249 C CA . PHE A 1 281 ? 46.992 -8.160 -30.557 1.00 25.31 281 PHE A CA 1
ATOM 2250 C C . PHE A 1 281 ? 45.790 -7.205 -30.406 1.00 25.31 281 PHE A C 1
ATOM 2252 O O . PHE A 1 281 ? 44.742 -7.408 -31.004 1.00 25.31 281 PHE A O 1
ATOM 2259 N N . ALA A 1 282 ? 45.996 -6.111 -29.656 1.00 23.95 282 ALA A N 1
ATOM 2260 C CA . ALA A 1 282 ? 45.803 -4.705 -30.075 1.00 23.95 282 ALA A CA 1
ATOM 2261 C C . ALA A 1 282 ? 45.620 -3.792 -28.846 1.00 23.95 282 ALA A C 1
ATOM 2263 O O . ALA A 1 282 ? 44.853 -4.098 -27.937 1.00 23.95 282 ALA A O 1
ATOM 2264 N N . THR A 1 283 ? 46.332 -2.663 -28.822 1.00 25.44 283 THR A N 1
ATOM 2265 C CA . THR A 1 283 ? 46.267 -1.655 -27.754 1.00 25.44 283 THR A CA 1
ATOM 2266 C C . THR A 1 283 ? 45.238 -0.582 -28.101 1.00 25.44 283 THR A C 1
ATOM 2268 O O . THR A 1 283 ? 45.361 0.057 -29.144 1.00 25.44 283 THR A O 1
ATOM 2271 N N . LEU A 1 284 ? 44.290 -0.317 -27.198 1.00 22.52 284 LEU A N 1
ATOM 2272 C CA . LEU A 1 284 ? 43.562 0.951 -27.129 1.00 22.52 284 LEU A CA 1
ATOM 2273 C C . LEU A 1 284 ? 43.370 1.328 -25.652 1.00 22.52 284 LEU A C 1
ATOM 2275 O O . LEU A 1 284 ? 42.857 0.529 -24.870 1.00 22.52 284 LEU A O 1
ATOM 2279 N N . TYR A 1 285 ? 43.814 2.526 -25.276 1.00 25.36 285 TYR A N 1
ATOM 2280 C CA . TYR A 1 285 ? 43.613 3.116 -23.952 1.00 25.36 285 TYR A CA 1
ATOM 2281 C C . TYR A 1 285 ? 42.394 4.045 -23.980 1.00 25.36 285 TYR A C 1
ATOM 2283 O O . TYR A 1 285 ? 42.335 4.913 -24.846 1.00 25.36 285 TYR A O 1
ATOM 2291 N N . ALA A 1 286 ? 41.494 3.909 -23.003 1.00 23.36 286 ALA A N 1
ATOM 2292 C CA . ALA A 1 286 ? 40.751 5.015 -22.389 1.00 23.36 286 ALA A CA 1
ATOM 2293 C C . ALA A 1 286 ? 40.083 4.537 -21.080 1.00 23.36 286 ALA A C 1
ATOM 2295 O O . ALA A 1 286 ? 39.156 3.734 -21.085 1.00 23.36 286 ALA A O 1
ATOM 2296 N N . ILE A 1 287 ? 40.675 5.014 -19.988 1.00 32.16 287 ILE A N 1
ATOM 2297 C CA . ILE A 1 287 ? 40.165 5.316 -18.641 1.00 32.16 287 ILE A CA 1
ATOM 2298 C C . ILE A 1 287 ? 38.647 5.563 -18.552 1.00 32.16 287 ILE A C 1
ATOM 2300 O O . ILE A 1 287 ? 38.126 6.433 -19.237 1.00 32.16 287 ILE A O 1
ATOM 2304 N N . ASP A 1 288 ? 37.960 4.816 -17.685 1.00 24.16 288 ASP A N 1
ATOM 2305 C CA . ASP A 1 288 ? 37.617 5.328 -16.354 1.00 24.16 288 ASP A CA 1
ATOM 2306 C C . ASP A 1 288 ? 37.322 4.177 -15.378 1.00 24.16 288 ASP A C 1
ATOM 2308 O O . ASP A 1 288 ? 36.664 3.183 -15.695 1.00 24.16 288 ASP A O 1
ATOM 2312 N N . GLU A 1 289 ? 37.902 4.322 -14.189 1.00 29.97 289 GLU A N 1
ATOM 2313 C CA . GLU A 1 289 ? 37.614 3.562 -12.976 1.00 29.97 289 GLU A CA 1
ATOM 2314 C C . GLU A 1 289 ? 36.133 3.727 -12.602 1.00 29.97 289 GLU A C 1
ATOM 2316 O O . GLU A 1 289 ? 35.577 4.787 -12.851 1.00 29.97 289 GLU A O 1
ATOM 2321 N N . VAL A 1 290 ? 35.503 2.724 -11.979 1.00 23.69 290 VAL A N 1
ATOM 2322 C CA . VAL A 1 290 ? 35.108 2.794 -10.556 1.00 23.69 290 VAL A CA 1
ATOM 2323 C C . VAL A 1 290 ? 34.731 1.384 -10.083 1.00 23.69 290 VAL A C 1
ATOM 2325 O O . VAL A 1 290 ? 33.705 0.831 -10.480 1.00 23.69 290 VAL A O 1
ATOM 2328 N N . ASP A 1 291 ? 35.522 0.850 -9.151 1.00 22.89 291 ASP A N 1
ATOM 2329 C CA . ASP A 1 291 ? 35.085 -0.175 -8.204 1.00 22.89 291 ASP A CA 1
ATOM 2330 C C . ASP A 1 291 ? 34.584 0.506 -6.904 1.00 22.89 291 ASP A C 1
ATOM 2332 O O . ASP A 1 291 ? 35.335 1.171 -6.199 1.00 22.89 291 ASP A O 1
ATOM 2336 N N . VAL A 1 292 ? 33.295 0.293 -6.604 1.00 27.83 292 VAL A N 1
ATOM 2337 C CA . VAL A 1 292 ? 32.761 -0.288 -5.347 1.00 27.83 292 VAL A CA 1
ATOM 2338 C 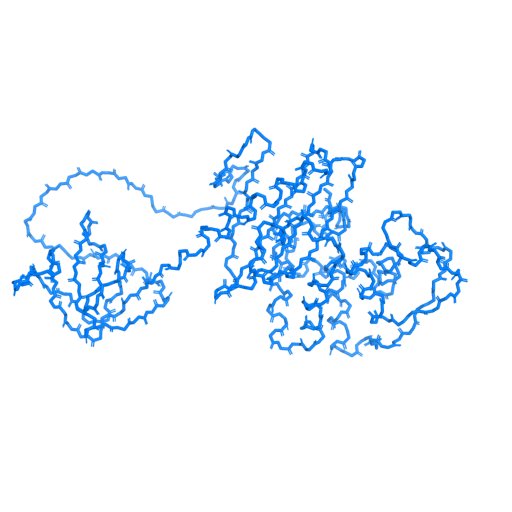C . VAL A 1 292 ? 32.755 0.523 -4.008 1.00 27.83 292 VAL A C 1
ATOM 2340 O O . VAL A 1 292 ? 33.763 0.725 -3.344 1.00 27.83 292 VAL A O 1
ATOM 2343 N N . LEU A 1 293 ? 31.512 0.759 -3.524 1.00 35.88 293 LEU A N 1
ATOM 2344 C CA . LEU A 1 293 ? 30.961 0.723 -2.134 1.00 35.88 293 LEU A CA 1
ATOM 2345 C C . LEU A 1 293 ? 31.328 1.780 -1.053 1.00 35.88 293 LEU A C 1
ATOM 2347 O O . LEU A 1 293 ? 32.354 1.675 -0.383 1.00 35.88 293 LEU A O 1
ATOM 2351 N N . LYS A 1 294 ? 30.338 2.623 -0.668 1.00 24.67 294 LYS A N 1
ATOM 2352 C CA . LYS A 1 294 ? 30.057 3.051 0.734 1.00 24.67 294 LYS A CA 1
ATOM 2353 C C . LYS A 1 294 ? 28.679 3.745 0.909 1.00 24.67 294 LYS A C 1
ATOM 2355 O O . LYS A 1 294 ? 28.080 4.163 -0.069 1.00 24.67 294 LYS A O 1
ATOM 2360 N N . LYS A 1 295 ? 28.193 3.788 2.169 1.00 26.88 295 LYS A N 1
ATOM 2361 C CA . LYS A 1 295 ? 26.889 4.281 2.714 1.00 26.88 295 LYS A CA 1
ATOM 2362 C C . LYS A 1 295 ? 26.252 5.493 1.990 1.00 26.88 295 LYS A C 1
ATOM 2364 O O . LYS A 1 295 ? 27.007 6.372 1.589 1.00 26.88 295 LYS A O 1
ATOM 2369 N N . PRO A 1 296 ? 24.903 5.643 1.992 1.00 28.36 296 PRO A N 1
ATOM 2370 C CA . PRO A 1 296 ? 24.253 6.861 1.504 1.00 28.36 296 PRO A CA 1
ATOM 2371 C C . PRO A 1 296 ? 24.759 8.099 2.250 1.00 28.36 296 PRO A C 1
ATOM 2373 O O . PRO A 1 296 ? 24.570 8.230 3.464 1.00 28.36 296 PRO A O 1
ATOM 2376 N N . SER A 1 297 ? 25.418 8.983 1.507 1.00 32.88 297 SER A N 1
ATOM 2377 C CA . SER A 1 297 ? 25.594 10.396 1.841 1.00 32.88 297 SER A CA 1
ATOM 2378 C C . SER A 1 297 ? 24.272 11.131 1.547 1.00 32.88 297 SER A C 1
ATOM 2380 O O . SER A 1 297 ? 23.502 10.640 0.723 1.00 32.88 297 SER A O 1
ATOM 2382 N N . PRO A 1 298 ? 23.976 12.294 2.157 1.00 29.59 298 PRO A N 1
ATOM 2383 C CA . PRO A 1 298 ? 22.836 13.167 1.815 1.00 29.59 298 PRO A CA 1
ATOM 2384 C C . PRO A 1 298 ? 22.669 13.573 0.327 1.00 29.59 298 PRO A C 1
ATOM 2386 O O . PRO A 1 298 ? 21.692 14.250 0.004 1.00 29.59 298 PRO A O 1
ATOM 2389 N N . ASP A 1 299 ? 23.550 13.112 -0.564 1.00 38.53 299 ASP A N 1
ATOM 2390 C CA . ASP A 1 299 ? 23.624 13.405 -1.998 1.00 38.53 299 ASP A CA 1
ATOM 2391 C C . ASP A 1 299 ? 23.429 12.136 -2.869 1.00 38.53 299 ASP A C 1
ATOM 2393 O O . ASP A 1 299 ? 24.276 11.809 -3.695 1.00 38.53 299 ASP A O 1
ATOM 2397 N N . GLU A 1 300 ? 22.349 11.365 -2.680 1.00 35.31 300 GLU A N 1
ATOM 2398 C CA . GLU A 1 300 ? 22.006 10.268 -3.615 1.00 35.31 300 GLU A CA 1
ATOM 2399 C C . GLU A 1 300 ? 21.540 10.807 -4.989 1.00 35.31 300 GLU A C 1
ATOM 2401 O O . GLU A 1 300 ? 20.797 11.793 -5.062 1.00 35.31 300 GLU A O 1
ATOM 2406 N N . ASP A 1 301 ? 21.944 10.123 -6.072 1.00 34.25 301 ASP A N 1
ATOM 2407 C CA . ASP A 1 301 ? 21.684 10.513 -7.464 1.00 34.25 301 ASP A CA 1
ATOM 2408 C C . ASP A 1 301 ? 20.190 10.594 -7.808 1.00 34.25 301 ASP A C 1
ATOM 2410 O O . ASP A 1 301 ? 19.409 9.645 -7.673 1.00 34.25 301 ASP A O 1
ATOM 2414 N N . ILE A 1 302 ? 19.805 11.760 -8.327 1.00 35.19 302 ILE A N 1
ATOM 2415 C CA . ILE A 1 302 ? 18.469 12.046 -8.835 1.00 35.19 302 ILE A CA 1
ATOM 2416 C C . ILE A 1 302 ? 18.331 11.391 -10.215 1.00 35.19 302 ILE A C 1
ATOM 2418 O O . ILE A 1 302 ? 18.853 11.885 -11.208 1.00 35.19 302 ILE A O 1
ATOM 2422 N N . ILE A 1 303 ? 17.576 10.295 -10.288 1.00 30.03 303 ILE A N 1
ATOM 2423 C CA . ILE A 1 303 ? 17.331 9.534 -11.532 1.00 30.03 303 ILE A CA 1
ATOM 2424 C C . ILE A 1 303 ? 16.519 10.310 -12.588 1.00 30.03 303 ILE A C 1
ATOM 2426 O O . ILE A 1 303 ? 16.535 9.935 -13.756 1.00 30.03 303 ILE A O 1
ATOM 2430 N N . ALA A 1 304 ? 15.834 11.392 -12.197 1.00 30.34 304 ALA A N 1
ATOM 2431 C CA . ALA A 1 304 ? 15.376 12.470 -13.079 1.00 30.34 304 ALA A CA 1
ATOM 2432 C C . ALA A 1 304 ? 14.914 13.687 -12.254 1.00 30.34 304 ALA A C 1
ATOM 2434 O O . ALA A 1 304 ? 14.192 13.531 -11.263 1.00 30.34 304 ALA A O 1
ATOM 2435 N N . THR A 1 305 ? 15.288 14.895 -12.688 1.00 28.62 305 THR A N 1
ATOM 2436 C CA . THR A 1 305 ? 14.805 16.172 -12.136 1.00 28.62 305 THR A CA 1
ATOM 2437 C C . THR A 1 305 ? 13.739 16.726 -13.074 1.00 28.62 305 THR A C 1
ATOM 2439 O O . THR A 1 305 ? 14.049 17.246 -14.140 1.00 28.62 305 THR A O 1
ATOM 2442 N N . LEU A 1 306 ? 12.465 16.601 -12.699 1.00 33.53 306 LEU A N 1
ATOM 2443 C CA . LEU A 1 306 ? 11.348 17.122 -13.505 1.00 33.53 306 LEU A CA 1
ATOM 2444 C C . LEU A 1 306 ? 11.141 18.639 -13.299 1.00 33.53 306 LEU A C 1
ATOM 2446 O O . LEU A 1 306 ? 10.478 19.288 -14.101 1.00 33.53 306 LEU A O 1
ATOM 2450 N N . SER A 1 307 ? 11.685 19.192 -12.205 1.00 32.06 307 SER A N 1
ATOM 2451 C CA . SER A 1 307 ? 11.819 20.624 -11.861 1.00 32.06 307 SER A CA 1
ATOM 2452 C C . SER A 1 307 ? 12.619 20.756 -10.551 1.00 32.06 307 SER A C 1
ATOM 2454 O O . SER A 1 307 ? 12.821 19.746 -9.874 1.00 32.06 307 SER A O 1
ATOM 2456 N N . GLU A 1 308 ? 13.010 21.974 -10.145 1.00 30.41 308 GLU A N 1
ATOM 2457 C CA . GLU A 1 308 ? 13.798 22.263 -8.921 1.00 30.41 308 GLU A CA 1
ATOM 2458 C C . GLU A 1 308 ? 13.267 21.609 -7.622 1.00 30.41 308 GLU A C 1
ATOM 2460 O O . GLU A 1 308 ? 14.014 21.452 -6.661 1.00 30.41 308 GLU A O 1
ATOM 2465 N N . ASN A 1 309 ? 12.001 21.170 -7.590 1.00 31.86 309 ASN A N 1
ATOM 2466 C CA . ASN A 1 309 ? 11.326 20.652 -6.394 1.00 31.86 309 ASN A CA 1
ATOM 2467 C C . ASN A 1 309 ? 10.921 19.167 -6.456 1.00 31.86 309 ASN A C 1
ATOM 2469 O O . ASN A 1 309 ? 10.231 18.691 -5.553 1.00 31.86 309 ASN A O 1
ATOM 2473 N N . ILE A 1 310 ? 11.293 18.422 -7.503 1.00 35.09 310 ILE A N 1
ATOM 2474 C CA . ILE A 1 310 ? 10.884 17.016 -7.667 1.00 35.09 310 ILE A CA 1
ATOM 2475 C C . ILE A 1 310 ? 12.123 16.135 -7.806 1.00 35.09 310 ILE A C 1
ATOM 2477 O O . ILE A 1 310 ? 12.800 16.164 -8.831 1.00 35.09 310 ILE A O 1
ATOM 2481 N N . LYS A 1 311 ? 12.375 15.323 -6.773 1.00 35.28 311 LYS A N 1
ATOM 2482 C CA . LYS A 1 311 ? 13.413 14.286 -6.750 1.00 35.28 311 LYS A CA 1
ATOM 2483 C C . LYS A 1 311 ? 12.745 12.910 -6.749 1.00 35.28 311 LYS A C 1
ATOM 2485 O O . LYS A 1 311 ? 11.918 12.637 -5.880 1.00 35.28 311 LYS A O 1
ATOM 2490 N N . ILE A 1 312 ? 13.091 12.058 -7.711 1.00 35.94 312 ILE A N 1
ATOM 2491 C CA . ILE A 1 312 ? 12.666 10.652 -7.744 1.00 35.94 312 ILE A CA 1
ATOM 2492 C C . ILE A 1 312 ? 13.703 9.840 -6.967 1.00 35.94 312 ILE A C 1
ATOM 2494 O O . ILE A 1 312 ? 14.867 9.815 -7.358 1.00 35.94 312 ILE A O 1
ATOM 2498 N N . THR A 1 313 ? 13.303 9.188 -5.873 1.00 34.25 313 THR A N 1
ATOM 2499 C CA . THR A 1 313 ? 14.201 8.359 -5.056 1.00 34.25 313 THR A CA 1
ATOM 2500 C C . THR A 1 313 ? 13.753 6.895 -5.046 1.00 34.25 313 THR A C 1
ATOM 2502 O O . THR A 1 313 ? 12.772 6.510 -4.417 1.00 34.25 313 THR A O 1
ATOM 2505 N N . SER A 1 314 ? 14.548 6.076 -5.739 1.00 35.03 314 SER A N 1
ATOM 2506 C CA . SER A 1 314 ? 14.535 4.608 -5.811 1.00 35.03 314 SER A CA 1
ATOM 2507 C C . SER A 1 314 ? 13.329 3.913 -6.474 1.00 35.03 314 SER A C 1
ATOM 2509 O O . SER A 1 314 ? 12.175 4.066 -6.085 1.00 35.03 314 SER A O 1
ATOM 2511 N N . ILE A 1 315 ? 13.646 3.044 -7.438 1.00 35.09 315 ILE A N 1
ATOM 2512 C CA . ILE A 1 315 ? 12.826 1.902 -7.859 1.00 35.09 315 ILE A CA 1
ATOM 2513 C C . ILE A 1 315 ? 13.541 0.677 -7.282 1.00 35.09 315 ILE A C 1
ATOM 2515 O O . ILE A 1 315 ? 14.692 0.418 -7.637 1.00 35.09 315 ILE A O 1
ATOM 2519 N N . ARG A 1 316 ? 12.914 -0.061 -6.361 1.00 37.50 316 ARG A N 1
ATOM 2520 C CA . ARG A 1 316 ? 13.457 -1.339 -5.876 1.00 37.50 316 ARG A CA 1
ATOM 2521 C C . ARG A 1 316 ? 12.590 -2.469 -6.410 1.00 37.50 316 ARG A C 1
ATOM 2523 O O . ARG A 1 316 ? 11.397 -2.508 -6.125 1.00 37.50 316 ARG A O 1
ATOM 2530 N N . LYS A 1 317 ? 13.207 -3.378 -7.167 1.00 37.22 317 LYS A N 1
ATOM 2531 C CA . LYS A 1 317 ? 12.581 -4.643 -7.567 1.00 37.22 317 LYS A CA 1
ATOM 2532 C C . LYS A 1 317 ? 12.247 -5.451 -6.306 1.00 37.22 317 LYS A C 1
ATOM 2534 O O . LYS A 1 317 ? 13.032 -5.424 -5.349 1.00 37.22 317 LYS A O 1
ATOM 2539 N N . ILE A 1 318 ? 11.060 -6.057 -6.290 1.00 34.84 318 ILE A N 1
ATOM 2540 C CA . ILE A 1 318 ? 10.622 -6.965 -5.222 1.00 34.84 318 ILE A CA 1
ATOM 2541 C C . ILE A 1 318 ? 11.281 -8.320 -5.428 1.00 34.84 318 ILE A C 1
ATOM 2543 O O . ILE A 1 318 ? 11.380 -8.732 -6.602 1.00 34.84 318 ILE A O 1
#

Sequence (318 aa):
MAASTIKLPLVMYVIELVDQKKLDINETLTYNKRHYVGGSGVIKNEKVGTSYTIEDLIQKSIVYSDNIAFEMLKEKVGQNNYVNYMKRLGASFSTPNALKNTSANDLVLYARQLYQYSEYSDNARKLVETLQQTVYNETIPSGIPNKKVSHKVGMIPMYNISHDFGIVYDEEPYVLSIMTKGFAYEKSKSVIATIASIVDKHHQQKVKYIELTSDSPIYKLQSDHQSIGILKVNEIFRVTSNEDTMYGIQFGSSIIYVPKSHVKETTIKPTNYFIHKRPTFATLYAIDEVDVLKKPSPDEDIIATLSENIKITSIRKI

Organism: NCBI:txid614649